Protein 2PMA (pdb70)

Solvent-accessible surface area: 13589 Å² total; per-residue (Å²): 104,62,19,94,12,0,82,4,0,97,0,27,0,40,77,70,125,10,73,12,22,0,71,6,37,81,70,32,123,47,2,24,0,8,1,40,113,51,64,100,39,109,63,149,65,14,41,8,6,105,2,20,1,33,37,208,111,35,108,56,57,7,68,4,12,45,64,32,125,52,151,105,145,108,126,42,11,10,0,28,8,17,0,75,2,26,78,5,21,21,30,3,136,0,9,0,25,86,132,118,162,91,144,47,31,0,41,1,0,102,60,1,11,122,62,0,66,14,42,32,45,96,90,73,67,76,19,49,191,105,60,20,112,12,0,80,2,0,96,2,18,2,46,90,77,118,8,73,10,18,0,72,6,36,83,68,31,122,43,2,14,0,20,0,44,124,42,58,85,34,102,58,141,70,14,41,7,0,110,2,22,0,41,38,203,106,30,109,62,67,3,60,4,14,28,54,19,196,163,185,56,205,121,20,0,0,37,6,22,0,82,2,27,79,5,13,29,34,2,91,0,38,9,22,107,191,194,58,197,115,51,17,0,30,1,0,102,58,1,9,126,64,0,64,13,42,31,50,100,92,74,65,76,26,39,180

Sequence (256 aa):
SNAIIYGYVEKATLLIDQNLTLSAKLDTGAKSASSLHAVNNITTEIEKKGIPYLRFTVPTKTGDYSFEGEYVGKVKIIPIKRPVVLLLNIKLGDKVRTTIIKVVNNLTNRKRRFLYPLLLGRDAIIDFNGAVDPALTFTTKSNAIYGYVEKATLLIDQNLTLSAKLDTGAKSASLHAVNITEIEKKGIPYLRFTVPTKTGDYSFEGEEYVGKVPIKRPVVLLNIKLGDKVRTIKKVNLTNRKRFLYPLLLGRDAIIDFNGAVDPALTFTTK

Secondary structure (DSSP, 8-state):
--EEEESEEEEEEGGGTEEEEEEE-TT-SSEEEE-EEEEEEEETTEEEEEEEEEETTEEEEEEEEEEEEEE---EEEEEEEEEEETTEEEEEEEEEE-----S-SEEE-HHHHHHTTEEEETT---TT-/--EEE-SEEEEEEGGGTEEEEEEE-TT-SSEEEE-EEEEEEEETTEEEEEEEEEETTEEEEEEEEB-S----SS-EEEEEEEETTEEEEEEEEEE-S--SS-SEEE-HHHHHHTTEEE-TT---TT-

Structure (mmCIF, N/CA/C/O backbone):
data_2PMA
#
_entry.id   2PMA
#
_cell.length_a   41.711
_cell.length_b   81.855
_cell.length_c   97.993
_cell.angle_alpha   90.00
_cell.angle_beta   90.00
_cell.angle_gamma   90.00
#
_symmetry.space_group_name_H-M   'P 21 21 21'
#
loop_
_entity.id
_entity.type
_entity.pdbx_description
1 polymer 'Uncharacterized protein'
2 non-polymer 'ACETATE ION'
3 non-polymer 'FORMIC ACID'
4 water water
#
loop_
_atom_site.group_PDB
_atom_site.id
_atom_site.type_symbol
_atom_site.label_atom_id
_atom_site.label_alt_id
_atom_site.label_comp_id
_atom_site.label_asym_id
_atom_site.label_entity_id
_atom_site.label_seq_id
_atom_site.pdbx_PDB_ins_code
_atom_site.Cartn_x
_atom_site.Cartn_y
_atom_site.Cartn_z
_atom_site.occupancy
_atom_site.B_iso_or_equiv
_atom_site.auth_seq_id
_atom_site.auth_comp_id
_atom_site.auth_asym_id
_atom_site.auth_atom_id
_atom_site.pdbx_PDB_model_num
ATOM 1 N N . SER A 1 1 ? 4.699 -14.362 31.890 1.00 32.27 23 SER A N 1
ATOM 2 C CA . SER A 1 1 ? 5.362 -14.191 30.564 1.00 31.59 23 SER A CA 1
ATOM 3 C C . SER A 1 1 ? 6.868 -14.095 30.756 1.00 30.46 23 SER A C 1
ATOM 4 O O . SER A 1 1 ? 7.341 -13.703 31.828 1.00 30.27 23 SER A O 1
ATOM 7 N N . ASN A 1 2 ? 7.640 -14.454 29.746 1.00 28.87 24 ASN A N 1
ATOM 8 C CA . ASN A 1 2 ? 9.094 -14.328 29.875 1.00 28.00 24 ASN A CA 1
ATOM 9 C C . ASN A 1 2 ? 9.705 -13.499 28.757 1.00 27.52 24 ASN A C 1
ATOM 10 O O . ASN A 1 2 ? 10.929 -13.414 28.615 1.00 25.99 24 ASN A O 1
ATOM 15 N N . ALA A 1 3 ? 8.838 -12.914 27.936 1.00 27.15 25 ALA A N 1
ATOM 16 C CA . ALA A 1 3 ? 9.303 -12.095 26.811 1.00 27.03 25 ALA A CA 1
ATOM 17 C C . ALA A 1 3 ? 8.286 -11.004 26.519 1.00 26.93 25 ALA A C 1
ATOM 18 O O . ALA A 1 3 ? 7.076 -11.197 26.684 1.00 27.05 25 ALA A O 1
ATOM 20 N N A ILE A 1 4 ? 8.772 -9.873 26.033 0.50 26.25 26 ILE A N 1
ATOM 21 N N B ILE A 1 4 ? 8.798 -9.846 26.114 0.50 25.53 26 ILE A N 1
ATOM 22 C CA A ILE A 1 4 ? 7.870 -8.809 25.656 0.50 26.15 26 ILE A CA 1
ATOM 23 C CA B ILE A 1 4 ? 7.963 -8.783 25.598 0.50 24.89 26 ILE A CA 1
ATOM 24 C C A ILE A 1 4 ? 8.105 -8.413 24.187 0.50 25.50 26 ILE A C 1
ATOM 25 C C B ILE A 1 4 ? 8.231 -8.700 24.102 0.50 24.51 26 ILE A C 1
ATOM 26 O O A ILE A 1 4 ? 9.124 -7.800 23.843 0.50 24.38 26 ILE A O 1
ATOM 27 O O B ILE A 1 4 ? 9.377 -8.545 23.653 0.50 23.33 26 ILE A O 1
ATOM 36 N N . TYR A 1 5 ? 7.159 -8.826 23.337 1.00 24.04 27 TYR A N 1
ATOM 37 C CA . TYR A 1 5 ? 7.239 -8.671 21.866 1.00 24.24 27 TYR A CA 1
ATOM 38 C C . TYR A 1 5 ? 6.603 -7.365 21.438 1.00 24.96 27 TYR A C 1
ATOM 39 O O . TYR A 1 5 ? 5.846 -6.770 22.217 1.00 24.95 27 TYR A O 1
ATOM 48 N N . GLY A 1 6 ? 6.918 -6.877 20.235 1.00 23.35 28 GLY A N 1
ATOM 49 C CA . GLY A 1 6 ? 6.153 -5.733 19.707 1.00 23.86 28 GLY A CA 1
ATOM 50 C C . GLY A 1 6 ? 4.841 -6.202 19.039 1.00 24.40 28 GLY A C 1
ATOM 51 O O . GLY A 1 6 ? 4.546 -7.414 18.962 1.00 25.09 28 GLY A O 1
ATOM 52 N N . TYR A 1 7 ? 4.046 -5.261 18.531 1.00 24.30 29 TYR A N 1
ATOM 53 C CA . TYR A 1 7 ? 2.791 -5.653 17.911 1.00 24.24 29 TYR A CA 1
ATOM 54 C C . TYR A 1 7 ? 2.964 -6.197 16.478 1.00 24.66 29 TYR A C 1
ATOM 55 O O . TYR A 1 7 ? 2.020 -6.772 15.922 1.00 23.61 29 TYR A O 1
ATOM 64 N N . VAL A 1 8 ? 4.150 -5.990 15.885 1.00 24.80 30 VAL A N 1
ATOM 65 C CA . VAL A 1 8 ? 4.495 -6.659 14.626 1.00 24.58 30 VAL A CA 1
ATOM 66 C C . VAL A 1 8 ? 5.824 -7.320 14.835 1.00 24.96 30 VAL A C 1
ATOM 67 O O . VAL A 1 8 ? 6.731 -6.709 15.396 1.00 24.80 30 VAL A O 1
ATOM 71 N N . GLU A 1 9 ? 5.945 -8.569 14.388 1.00 24.27 31 GLU A N 1
ATOM 72 C CA . GLU A 1 9 ? 7.193 -9.327 14.505 1.00 25.54 31 GLU A CA 1
ATOM 73 C C . GLU A 1 9 ? 7.375 -10.140 13.244 1.00 25.77 31 GLU A C 1
ATOM 74 O O . GLU A 1 9 ? 6.404 -10.479 12.598 1.00 26.22 31 GLU A O 1
ATOM 80 N N . LYS A 1 10 ? 8.606 -10.519 12.929 1.00 25.76 32 LYS A N 1
ATOM 81 C CA . LYS A 1 10 ? 8.780 -11.503 11.853 1.00 25.77 32 LYS A CA 1
ATOM 82 C C . LYS A 1 10 ? 8.612 -12.871 12.496 1.00 26.04 32 LYS A C 1
ATOM 83 O O . LYS A 1 10 ? 9.113 -13.113 13.612 1.00 25.89 32 LYS A O 1
ATOM 89 N N . ALA A 1 11 ? 7.882 -13.758 11.834 1.00 25.00 33 ALA A N 1
ATOM 90 C CA . ALA A 1 11 ? 7.650 -15.120 12.326 1.00 26.03 33 ALA A CA 1
ATOM 91 C C . ALA A 1 11 ? 7.941 -16.030 11.134 1.00 27.26 33 ALA A C 1
ATOM 92 O O . ALA A 1 11 ? 7.699 -15.641 9.987 1.00 28.11 33 ALA A O 1
ATOM 94 N N . THR A 1 12 ? 8.446 -17.218 11.398 1.00 26.71 34 THR A N 1
ATOM 95 C CA . THR A 1 12 ? 8.836 -18.088 10.301 1.00 26.87 34 THR A CA 1
ATOM 96 C C . THR A 1 12 ? 7.985 -19.344 10.307 1.00 26.55 34 THR A C 1
ATOM 97 O O . THR A 1 12 ? 7.867 -19.993 11.344 1.00 26.22 34 THR A O 1
ATOM 101 N N A LEU A 1 13 ? 7.378 -19.672 9.158 0.50 26.48 35 LEU A N 1
ATOM 102 N N B LEU A 1 13 ? 7.372 -19.653 9.158 0.50 26.37 35 LEU A N 1
ATOM 103 C CA A LEU A 1 13 ? 6.641 -20.923 8.987 0.50 25.99 35 LEU A CA 1
ATOM 104 C CA B LEU A 1 13 ? 6.671 -20.910 8.962 0.50 25.70 35 LEU A CA 1
ATOM 105 C C A LEU A 1 13 ? 7.705 -21.920 8.561 0.50 25.76 35 LEU A C 1
ATOM 106 C C B LEU A 1 13 ? 7.778 -21.866 8.567 0.50 25.63 35 LEU A C 1
ATOM 107 O O A LEU A 1 13 ? 8.026 -22.035 7.379 0.50 24.95 35 LEU A O 1
ATOM 108 O O B LEU A 1 13 ? 8.220 -21.887 7.419 0.50 24.85 35 LEU A O 1
ATOM 117 N N . ILE A 1 14 ? 8.264 -22.626 9.543 1.00 25.31 36 ILE A N 1
ATOM 118 C CA . ILE A 1 14 ? 9.527 -23.339 9.348 1.00 25.31 36 ILE A CA 1
ATOM 119 C C . ILE A 1 14 ? 9.486 -24.442 8.279 1.00 25.04 36 ILE A C 1
ATOM 120 O O . ILE A 1 14 ? 10.523 -24.803 7.753 1.00 25.13 36 ILE A O 1
ATOM 125 N N . ASP A 1 15 ? 8.301 -24.945 7.950 1.00 25.25 37 ASP A N 1
ATOM 126 C CA . ASP A 1 15 ? 8.223 -26.065 6.998 1.00 26.98 37 ASP A CA 1
ATOM 127 C C . ASP A 1 15 ? 8.721 -25.641 5.625 1.00 26.69 37 ASP A C 1
ATOM 128 O O . ASP A 1 15 ? 9.217 -26.479 4.857 1.00 26.96 37 ASP A O 1
ATOM 133 N N . GLN A 1 16 ? 8.558 -24.359 5.323 1.00 25.93 38 GLN A N 1
ATOM 134 C CA . GLN A 1 16 ? 9.008 -23.790 4.035 1.00 27.03 38 GLN A CA 1
ATOM 135 C C . GLN A 1 16 ? 10.031 -22.670 4.230 1.00 27.44 38 GLN A C 1
ATOM 136 O O . GLN A 1 16 ? 10.349 -21.949 3.271 1.00 26.54 38 GLN A O 1
ATOM 142 N N . ASN A 1 17 ? 10.583 -22.549 5.449 1.00 26.41 39 ASN A N 1
ATOM 143 C CA . ASN A 1 17 ? 11.496 -21.444 5.800 1.00 27.30 39 ASN A CA 1
ATOM 144 C C . ASN A 1 17 ? 10.951 -20.124 5.300 1.00 25.56 39 ASN A C 1
ATOM 145 O O . ASN A 1 17 ? 11.672 -19.360 4.678 1.00 27.59 39 ASN A O 1
ATOM 150 N N . LEU A 1 18 ? 9.678 -19.878 5.566 1.00 25.59 40 LEU A N 1
ATOM 151 C CA . LEU A 1 18 ? 8.975 -18.730 5.005 1.00 25.63 40 LEU A CA 1
ATOM 152 C C . LEU A 1 18 ? 8.796 -17.733 6.141 1.00 25.15 40 LEU A C 1
ATOM 153 O O . LEU A 1 18 ? 8.039 -18.013 7.065 1.00 25.50 40 LEU A O 1
ATOM 158 N N . THR A 1 19 ? 9.492 -16.606 6.053 1.00 25.51 41 THR A N 1
ATOM 159 C CA . THR A 1 19 ? 9.392 -15.572 7.083 1.00 26.95 41 THR A CA 1
ATOM 160 C C . THR A 1 19 ? 8.369 -14.507 6.652 1.00 27.06 41 THR A C 1
ATOM 161 O O . THR A 1 19 ? 8.438 -13.971 5.534 1.00 27.72 41 THR A O 1
ATOM 165 N N . LEU A 1 20 ? 7.404 -14.235 7.518 1.00 25.61 42 LEU A N 1
ATOM 166 C CA . LEU A 1 20 ? 6.309 -13.294 7.225 1.00 26.64 42 LEU A CA 1
ATOM 167 C C . LEU A 1 20 ? 6.226 -12.259 8.345 1.00 27.59 42 LEU A C 1
ATOM 168 O O . LEU A 1 20 ? 6.634 -12.540 9.494 1.00 27.18 42 LEU A O 1
ATOM 173 N N . SER A 1 21 ? 5.738 -11.070 8.017 1.00 27.15 43 SER A N 1
ATOM 174 C CA . SER A 1 21 ? 5.351 -10.112 9.083 1.00 27.23 43 SER A CA 1
ATOM 175 C C . SER A 1 21 ? 4.071 -10.601 9.737 1.00 27.57 43 SER A C 1
ATOM 176 O O . SER A 1 21 ? 3.107 -10.961 9.042 1.00 28.93 43 SER A O 1
ATOM 179 N N . ALA A 1 22 ? 4.058 -10.665 11.065 1.00 25.63 44 ALA A N 1
ATOM 180 C CA . ALA A 1 22 ? 2.910 -11.172 11.791 1.00 26.12 44 ALA A CA 1
ATOM 181 C C . ALA A 1 22 ? 2.459 -10.052 12.730 1.00 25.61 44 ALA A C 1
ATOM 182 O O . ALA A 1 22 ? 3.299 -9.386 13.338 1.00 26.68 44 ALA A O 1
ATOM 184 N N . LYS A 1 23 ? 1.160 -9.819 12.819 1.00 25.02 45 LYS A N 1
ATOM 185 C CA . LYS A 1 23 ? 0.647 -8.896 13.811 1.00 25.06 45 LYS A CA 1
ATOM 186 C C . LYS A 1 23 ? 0.262 -9.677 15.050 1.00 25.34 45 LYS A C 1
ATOM 187 O O . LYS A 1 23 ? -0.392 -10.714 14.968 1.00 25.01 45 LYS A O 1
ATOM 193 N N . LEU A 1 24 ? 0.696 -9.194 16.214 1.00 25.30 46 LEU A N 1
ATOM 194 C CA . LEU A 1 24 ? 0.340 -9.837 17.487 1.00 25.27 46 LEU A CA 1
ATOM 195 C C . LEU A 1 24 ? -0.833 -9.036 18.055 1.00 26.01 46 LEU A C 1
ATOM 196 O O . LEU A 1 24 ? -0.694 -7.846 18.384 1.00 24.81 46 LEU A O 1
ATOM 201 N N . ASP A 1 25 ? -1.990 -9.697 18.115 1.00 25.43 47 ASP A N 1
ATOM 202 C CA . ASP A 1 25 ? -3.280 -9.044 18.256 1.00 26.81 47 ASP A CA 1
ATOM 203 C C . ASP A 1 25 ? -3.964 -9.585 19.504 1.00 25.96 47 ASP A C 1
ATOM 204 O O . ASP A 1 25 ? -4.587 -10.639 19.470 1.00 26.28 47 ASP A O 1
ATOM 209 N N . THR A 1 26 ? -3.887 -8.841 20.605 1.00 24.75 48 THR A N 1
ATOM 210 C CA . THR A 1 26 ? -4.462 -9.324 21.867 1.00 24.83 48 THR A CA 1
ATOM 211 C C . THR A 1 26 ? -6.010 -9.233 21.872 1.00 25.13 48 THR A C 1
ATOM 212 O O . THR A 1 26 ? -6.651 -9.791 22.753 1.00 26.23 48 THR A O 1
ATOM 216 N N . GLY A 1 27 ? -6.598 -8.570 20.871 1.00 25.85 49 GLY A N 1
ATOM 217 C CA . GLY A 1 27 ? -8.050 -8.455 20.774 1.00 27.31 49 GLY A CA 1
ATOM 218 C C . GLY A 1 27 ? -8.744 -9.694 20.196 1.00 28.16 49 GLY A C 1
ATOM 219 O O . GLY A 1 27 ? -9.961 -9.828 20.287 1.00 29.11 49 GLY A O 1
ATOM 220 N N . ALA A 1 28 ? -7.963 -10.595 19.627 1.00 28.39 50 ALA A N 1
ATOM 221 C CA . ALA A 1 28 ? -8.475 -11.843 18.996 1.00 29.13 50 ALA A CA 1
ATOM 222 C C . ALA A 1 28 ? -7.945 -13.089 19.713 1.00 28.19 50 ALA A C 1
ATOM 223 O O . ALA A 1 28 ? -6.779 -13.152 20.077 1.00 27.03 50 ALA A O 1
ATOM 225 N N . LYS A 1 29 ? -8.789 -14.099 19.898 1.00 28.43 51 LYS A N 1
ATOM 226 C CA . LYS A 1 29 ? -8.325 -15.356 20.479 1.00 28.78 51 LYS A CA 1
ATOM 227 C C . LYS A 1 29 ? -7.508 -16.178 19.473 1.00 27.98 51 LYS A C 1
ATOM 228 O O . LYS A 1 29 ? -6.468 -16.724 19.830 1.00 26.44 51 LYS A O 1
ATOM 234 N N . SER A 1 30 ? -7.991 -16.259 18.229 1.00 26.62 52 SER A N 1
ATOM 235 C CA . SER A 1 30 ? -7.435 -17.162 17.217 1.00 27.34 52 SER A CA 1
ATOM 236 C C . SER A 1 30 ? -6.323 -16.537 16.410 1.00 26.10 52 SER A C 1
ATOM 237 O O . SER A 1 30 ? -6.275 -15.313 16.262 1.00 27.89 52 SER A O 1
ATOM 240 N N . ALA A 1 31 ? -5.471 -17.382 15.839 1.00 26.37 53 ALA A N 1
ATOM 241 C CA . ALA A 1 31 ? -4.459 -16.922 14.849 1.00 25.12 53 ALA A CA 1
ATOM 242 C C . ALA A 1 31 ? -5.040 -17.182 13.450 1.00 25.95 53 ALA A C 1
ATOM 243 O O . ALA A 1 31 ? -5.902 -18.064 13.303 1.00 25.41 53 ALA A O 1
ATOM 245 N N . SER A 1 32 ? -4.616 -16.410 12.450 1.00 24.98 54 SER A N 1
ATOM 246 C CA A SER A 1 32 ? -5.168 -16.562 11.102 0.50 25.08 54 SER A CA 1
ATOM 247 C CA B SER A 1 32 ? -5.191 -16.475 11.095 0.50 25.73 54 SER A CA 1
ATOM 248 C C . SER A 1 32 ? -4.068 -16.307 10.092 1.00 25.03 54 SER A C 1
ATOM 249 O O . SER A 1 32 ? -3.136 -15.520 10.339 1.00 25.43 54 SER A O 1
ATOM 254 N N . LEU A 1 33 ? -4.172 -16.997 8.970 1.00 24.88 55 LEU A N 1
ATOM 255 C CA . LEU A 1 33 ? -3.182 -16.925 7.918 1.00 25.16 55 LEU A CA 1
ATOM 256 C C . LEU A 1 33 ? -3.903 -16.951 6.578 1.00 25.40 55 LEU A C 1
ATOM 257 O O . LEU A 1 33 ? -4.744 -17.851 6.335 1.00 23.93 55 LEU A O 1
ATOM 262 N N . HIS A 1 34 ? -3.608 -15.998 5.701 1.00 25.71 56 HIS A N 1
ATOM 263 C CA . HIS A 1 34 ? -4.248 -16.057 4.375 1.00 26.85 56 HIS A CA 1
ATOM 264 C C . HIS A 1 34 ? -3.668 -17.208 3.556 1.00 26.00 56 HIS A C 1
ATOM 265 O O . HIS A 1 34 ? -2.442 -17.338 3.389 1.00 25.69 56 HIS A O 1
ATOM 272 N N . ALA A 1 35 ? -4.544 -18.066 3.052 1.00 24.68 57 ALA A N 1
ATOM 273 C CA . ALA A 1 35 ? -4.090 -19.218 2.326 1.00 24.96 57 ALA A CA 1
ATOM 274 C C . ALA A 1 35 ? -5.128 -19.448 1.242 1.00 26.06 57 ALA A C 1
ATOM 275 O O . ALA A 1 35 ? -6.316 -19.126 1.404 1.00 26.24 57 ALA A O 1
ATOM 277 N N . VAL A 1 36 ? -4.660 -19.956 0.135 1.00 26.53 58 VAL A N 1
ATOM 278 C CA . VAL A 1 36 ? -5.549 -20.290 -1.033 1.00 25.96 58 VAL A CA 1
ATOM 279 C C . VAL A 1 36 ? -5.384 -21.748 -1.502 1.00 25.33 58 VAL A C 1
ATOM 280 O O . VAL A 1 36 ? -4.440 -22.429 -1.076 1.00 25.10 58 VAL A O 1
ATOM 284 N N A ASN A 1 37 ? -6.283 -22.228 -2.375 0.50 24.54 59 ASN A N 1
ATOM 285 N N B ASN A 1 37 ? -6.290 -22.196 -2.393 0.50 25.08 59 ASN A N 1
ATOM 286 C CA A ASN A 1 37 ? -6.135 -23.556 -2.984 0.50 25.46 59 ASN A CA 1
ATOM 287 C CA B ASN A 1 37 ? -6.265 -23.542 -2.992 0.50 26.37 59 ASN A CA 1
ATOM 288 C C A ASN A 1 37 ? -6.120 -24.675 -1.943 0.50 25.58 59 ASN A C 1
ATOM 289 C C B ASN A 1 37 ? -6.105 -24.611 -1.926 0.50 26.13 59 ASN A C 1
ATOM 290 O O A ASN A 1 37 ? -5.245 -25.556 -1.950 0.50 25.90 59 ASN A O 1
ATOM 291 O O B ASN A 1 37 ? -5.119 -25.367 -1.890 0.50 26.27 59 ASN A O 1
ATOM 300 N N . ILE A 1 38 ? -7.072 -24.627 -1.021 1.00 25.30 60 ILE A N 1
ATOM 301 C CA . ILE A 1 38 ? -7.057 -25.524 0.121 1.00 26.32 60 ILE A CA 1
ATOM 302 C C . ILE A 1 38 ? -7.715 -26.850 -0.265 1.00 27.75 60 ILE A C 1
ATOM 303 O O . ILE A 1 38 ? -8.817 -26.838 -0.798 1.00 28.88 60 ILE A O 1
ATOM 308 N N . THR A 1 39 ? -7.032 -27.971 -0.044 1.00 28.84 61 THR A N 1
ATOM 309 C CA A THR A 1 39 ? -7.535 -29.307 -0.394 0.50 30.14 61 THR A CA 1
ATOM 310 C CA B THR A 1 39 ? -7.606 -29.284 -0.352 0.50 30.47 61 THR A CA 1
ATOM 311 C C . THR A 1 39 ? -7.395 -30.246 0.806 1.00 30.75 61 THR A C 1
ATOM 312 O O . THR A 1 39 ? -6.409 -30.169 1.534 1.00 29.98 61 THR A O 1
ATOM 319 N N . GLU A 1 40 ? -8.366 -31.126 1.016 1.00 30.56 62 GLU A N 1
ATOM 320 C CA . GLU A 1 40 ? -8.290 -32.048 2.156 1.00 31.01 62 GLU A CA 1
ATOM 321 C C . GLU A 1 40 ? -7.681 -33.359 1.663 1.00 31.96 62 GLU A C 1
ATOM 322 O O . GLU A 1 40 ? -8.026 -33.842 0.563 1.00 30.98 62 GLU A O 1
ATOM 328 N N . ILE A 1 41 ? -6.753 -33.913 2.439 1.00 30.95 63 ILE A N 1
ATOM 329 C CA . ILE A 1 41 ? -6.186 -35.224 2.167 1.00 33.29 63 ILE A CA 1
ATOM 330 C C . ILE A 1 41 ? -6.259 -36.038 3.454 1.00 34.62 63 ILE A C 1
ATOM 331 O O . ILE A 1 41 ? -6.461 -35.483 4.518 1.00 33.01 63 ILE A O 1
ATOM 336 N N . GLU A 1 42 ? -6.111 -37.352 3.347 1.00 36.04 64 GLU A N 1
ATOM 337 C CA . GLU A 1 42 ? -6.032 -38.192 4.540 1.00 38.86 64 GLU A CA 1
ATOM 338 C C . GLU A 1 42 ? -4.687 -38.884 4.559 1.00 39.27 64 GLU A C 1
ATOM 339 O O . GLU A 1 42 ? -4.269 -39.454 3.546 1.00 39.97 64 GLU A O 1
ATOM 345 N N . LYS A 1 43 ? -3.987 -38.785 5.684 1.00 39.22 65 LYS A N 1
ATOM 346 C CA . LYS A 1 43 ? -2.789 -39.557 5.907 1.00 39.32 65 LYS A CA 1
ATOM 347 C C . LYS A 1 43 ? -3.113 -40.551 7.031 1.00 39.22 65 LYS A C 1
ATOM 348 O O . LYS A 1 43 ? -3.308 -40.174 8.182 1.00 37.64 65 LYS A O 1
ATOM 354 N N . LYS A 1 44 ? -3.237 -41.821 6.667 1.00 38.80 66 LYS A N 1
ATOM 355 C CA . LYS A 1 44 ? -3.539 -42.878 7.637 1.00 38.81 66 LYS A CA 1
ATOM 356 C C . LYS A 1 44 ? -4.804 -42.596 8.444 1.00 37.54 66 LYS A C 1
ATOM 357 O O . LYS A 1 44 ? -4.850 -42.796 9.668 1.00 37.51 66 LYS A O 1
ATOM 363 N N . GLY A 1 45 ? -5.831 -42.123 7.754 1.00 36.23 67 GLY A N 1
ATOM 364 C CA . GLY A 1 45 ? -7.115 -41.860 8.385 1.00 35.02 67 GLY A CA 1
ATOM 365 C C . GLY A 1 45 ? -7.127 -40.558 9.156 1.00 34.23 67 GLY A C 1
ATOM 366 O O . GLY A 1 45 ? -8.143 -40.232 9.787 1.00 35.44 67 GLY A O 1
ATOM 367 N N . ILE A 1 46 ? -6.015 -39.812 9.129 1.00 31.46 68 ILE A N 1
ATOM 368 C CA . ILE A 1 46 ? -5.971 -38.473 9.749 1.00 30.05 68 ILE A CA 1
ATOM 369 C C . ILE A 1 46 ? -6.106 -37.382 8.676 1.00 29.95 68 ILE A C 1
ATOM 370 O O . ILE A 1 46 ? -5.317 -37.378 7.707 1.00 29.79 68 ILE A O 1
ATOM 375 N N . PRO A 1 47 ? -7.086 -36.467 8.844 1.00 29.07 69 PRO A N 1
ATOM 376 C CA . PRO A 1 47 ? -7.262 -35.407 7.865 1.00 28.39 69 PRO A CA 1
ATOM 377 C C . PRO A 1 47 ? -6.179 -34.327 7.981 1.00 26.74 69 PRO A C 1
ATOM 378 O O . PRO A 1 47 ? -5.826 -33.886 9.092 1.00 26.28 69 PRO A O 1
ATOM 382 N N . TYR A 1 48 ? -5.677 -33.938 6.814 1.00 26.38 70 TYR A N 1
ATOM 383 C CA . TYR A 1 48 ? -4.734 -32.849 6.681 1.00 26.15 70 TYR A CA 1
ATOM 384 C C . TYR A 1 48 ? -5.352 -31.952 5.634 1.00 25.43 70 TYR A C 1
ATOM 385 O O . TYR A 1 48 ? -6.113 -32.442 4.747 1.00 26.13 70 TYR A O 1
ATOM 394 N N . LEU A 1 49 ? -4.988 -30.668 5.674 1.00 24.60 71 LEU A N 1
ATOM 395 C CA . LEU A 1 49 ? -5.259 -29.779 4.543 1.00 24.56 71 LEU A CA 1
ATOM 396 C C . LEU A 1 49 ? -3.938 -29.402 3.879 1.00 25.19 71 LEU A C 1
ATOM 397 O O . LEU A 1 49 ? -2.934 -29.130 4.571 1.00 25.51 71 LEU A O 1
ATOM 402 N N . ARG A 1 50 ? -3.929 -29.440 2.556 1.00 24.28 72 ARG A N 1
ATOM 403 C CA . AR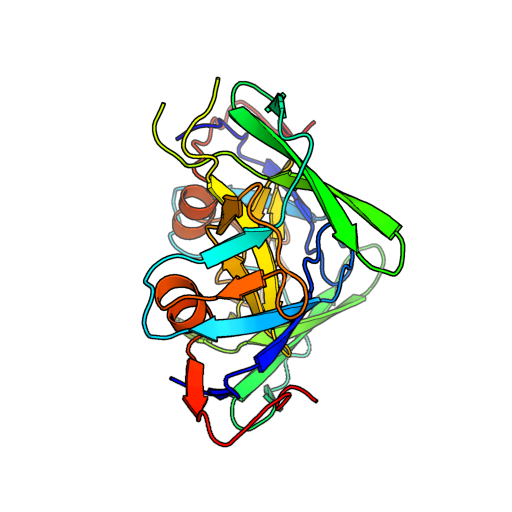G A 1 50 ? -2.833 -28.860 1.773 1.00 26.60 72 ARG A CA 1
ATOM 404 C C . ARG A 1 50 ? -3.311 -27.477 1.384 1.00 25.32 72 ARG A C 1
ATOM 405 O O . ARG A 1 50 ? -4.483 -27.291 1.008 1.00 26.57 72 ARG A O 1
ATOM 413 N N . PHE A 1 51 ? -2.424 -26.496 1.486 1.00 25.09 73 PHE A N 1
ATOM 414 C CA . PHE A 1 51 ? -2.801 -25.143 1.156 1.00 24.79 73 PHE A CA 1
ATOM 415 C C . PHE A 1 51 ? -1.595 -24.344 0.699 1.00 25.64 73 PHE A C 1
ATOM 416 O O . PHE A 1 51 ? -0.429 -24.711 0.999 1.00 25.28 73 PHE A O 1
ATOM 424 N N . THR A 1 52 ? -1.886 -23.258 0.001 1.00 24.91 74 THR A N 1
ATOM 425 C CA . THR A 1 52 ? -0.831 -22.360 -0.492 1.00 25.46 74 THR A CA 1
ATOM 426 C C . THR A 1 52 ? -0.868 -21.073 0.301 1.00 27.26 74 THR A C 1
ATOM 427 O O . THR A 1 52 ? -1.954 -20.434 0.488 1.00 28.89 74 THR A O 1
ATOM 431 N N . VAL A 1 53 ? 0.307 -20.593 0.711 1.00 25.74 75 VAL A N 1
ATOM 432 C CA . VAL A 1 53 ? 0.438 -19.190 1.076 1.00 24.66 75 VAL A CA 1
ATOM 433 C C . VAL A 1 53 ? 1.039 -18.348 -0.061 1.00 25.07 75 VAL A C 1
ATOM 434 O O . VAL A 1 53 ? 2.201 -18.554 -0.433 1.00 24.20 75 VAL A O 1
ATOM 438 N N . PRO A 1 54 ? 0.268 -17.386 -0.608 1.00 25.32 76 PRO A N 1
ATOM 439 C CA . PRO A 1 54 ? 0.784 -16.543 -1.702 1.00 25.80 76 PRO A CA 1
ATOM 440 C C . PRO A 1 54 ? 1.578 -15.364 -1.142 1.00 26.22 76 PRO A C 1
ATOM 441 O O . PRO A 1 54 ? 1.217 -14.818 -0.099 1.00 26.15 76 PRO A O 1
ATOM 445 N N . THR A 1 55 ? 2.698 -15.022 -1.761 1.00 25.42 77 THR A N 1
ATOM 446 C CA . THR A 1 55 ? 3.489 -13.881 -1.270 1.00 25.86 77 THR A CA 1
ATOM 447 C C . THR A 1 55 ? 4.036 -13.114 -2.456 1.00 26.48 77 THR A C 1
ATOM 448 O O . THR A 1 55 ? 3.910 -13.550 -3.611 1.00 25.72 77 THR A O 1
ATOM 452 N N . LYS A 1 56 ? 4.702 -11.997 -2.179 1.00 28.44 78 LYS A N 1
ATOM 453 C CA . LYS A 1 56 ? 5.405 -11.278 -3.249 1.00 31.39 78 LYS A CA 1
ATOM 454 C C . LYS A 1 56 ? 6.559 -12.064 -3.875 1.00 30.31 78 LYS A C 1
ATOM 455 O O . LYS A 1 56 ? 6.975 -11.783 -5.011 1.00 32.43 78 LYS A O 1
ATOM 461 N N . THR A 1 57 ? 7.097 -13.034 -3.143 1.00 31.00 79 THR A N 1
ATOM 462 C CA . THR A 1 57 ? 8.173 -13.871 -3.717 1.00 30.46 79 THR A CA 1
ATOM 463 C C . THR A 1 57 ? 7.636 -15.206 -4.250 1.00 31.13 79 THR A C 1
ATOM 464 O O . THR A 1 57 ? 8.396 -16.202 -4.341 1.00 32.50 79 THR A O 1
ATOM 468 N N . GLY A 1 58 ? 6.328 -15.264 -4.543 1.00 28.00 80 GLY A N 1
ATOM 469 C CA . GLY A 1 58 ? 5.729 -16.487 -5.022 1.00 25.24 80 GLY A CA 1
ATOM 470 C C . GLY A 1 58 ? 4.955 -17.289 -3.991 1.00 24.26 80 GLY A C 1
ATOM 471 O O . GLY A 1 58 ? 4.703 -16.831 -2.852 1.00 24.70 80 GLY A O 1
ATOM 472 N N . ASP A 1 59 ? 4.571 -18.490 -4.393 1.00 23.31 81 ASP A N 1
ATOM 473 C CA . ASP A 1 59 ? 3.636 -19.296 -3.603 1.00 24.24 81 ASP A CA 1
ATOM 474 C C . ASP A 1 59 ? 4.431 -20.347 -2.801 1.00 23.67 81 ASP A C 1
ATOM 475 O O . ASP A 1 59 ? 5.430 -20.900 -3.340 1.00 22.89 81 ASP A O 1
ATOM 480 N N . TYR A 1 60 ? 3.961 -20.666 -1.572 1.00 22.16 82 TYR A N 1
ATOM 481 C CA . TYR A 1 60 ? 4.581 -21.699 -0.700 1.00 23.51 82 TYR A CA 1
ATOM 482 C C . TYR A 1 60 ? 3.488 -22.683 -0.300 1.00 23.69 82 TYR A C 1
ATOM 483 O O . TYR A 1 60 ? 2.489 -22.260 0.274 1.00 25.13 82 TYR A O 1
ATOM 492 N N . SER A 1 61 ? 3.754 -23.969 -0.517 1.00 23.56 83 SER A N 1
ATOM 493 C CA . SER A 1 61 ? 2.764 -25.009 -0.242 1.00 25.92 83 SER A CA 1
ATOM 494 C C . SER A 1 61 ? 3.048 -25.645 1.129 1.00 25.74 83 SER A C 1
ATOM 495 O O . SER A 1 61 ? 4.241 -25.931 1.478 1.00 24.43 83 SER A O 1
ATOM 498 N N . PHE A 1 62 ? 1.978 -25.839 1.914 1.00 24.90 84 PHE A N 1
ATOM 499 C CA . PHE A 1 62 ? 2.096 -26.481 3.213 1.00 25.54 84 PHE A CA 1
ATOM 500 C C . PHE A 1 62 ? 1.081 -27.611 3.337 1.00 26.20 84 PHE A C 1
ATOM 501 O O . PHE A 1 62 ? 0.067 -27.623 2.630 1.00 25.52 84 PHE A O 1
ATOM 509 N N . GLU A 1 63 ? 1.328 -28.521 4.284 1.00 26.78 85 GLU A N 1
ATOM 510 C CA . GLU A 1 63 ? 0.254 -29.425 4.747 1.00 29.14 85 GLU A CA 1
ATOM 511 C C . GLU A 1 63 ? 0.174 -29.268 6.269 1.00 28.38 85 GLU A C 1
ATOM 512 O O . GLU A 1 63 ? 1.211 -29.096 6.963 1.00 28.68 85 GLU A O 1
ATOM 518 N N . GLY A 1 64 ? -1.032 -29.295 6.798 1.00 26.38 86 GLY A N 1
ATOM 519 C CA . GLY A 1 64 ? -1.203 -29.170 8.248 1.00 25.83 86 GLY A CA 1
ATOM 520 C C . GLY A 1 64 ? -2.346 -30.056 8.704 1.00 25.07 86 GLY A C 1
ATOM 521 O O . GLY A 1 64 ? -3.307 -30.237 7.971 1.00 24.40 86 GLY A O 1
ATOM 522 N N . GLU A 1 65 ? -2.230 -30.588 9.920 1.00 25.09 87 GLU A N 1
ATOM 523 C CA . GLU A 1 65 ? -3.287 -31.399 10.503 1.00 24.84 87 GLU A CA 1
ATOM 524 C C . GLU A 1 65 ? -4.557 -30.568 10.569 1.00 24.45 87 GLU A C 1
ATOM 525 O O . GLU A 1 65 ? -4.515 -29.439 11.022 1.00 24.25 87 GLU A O 1
ATOM 531 N N . TYR A 1 66 ? -5.693 -31.146 10.164 1.00 24.85 88 TYR A N 1
ATOM 532 C CA . TYR A 1 66 ? -6.965 -30.429 10.080 1.00 26.23 88 TYR A CA 1
ATOM 533 C C . TYR A 1 66 ? -7.670 -30.700 11.399 1.00 27.36 88 TYR A C 1
ATOM 534 O O . TYR A 1 66 ? -8.102 -31.856 11.671 1.00 27.53 88 TYR A O 1
ATOM 543 N N . VAL A 1 67 ? -7.766 -29.669 12.234 1.00 26.29 89 VAL A N 1
ATOM 544 C CA . VAL A 1 67 ? -8.208 -29.899 13.610 1.00 29.15 89 VAL A CA 1
ATOM 545 C C . VAL A 1 67 ? -9.580 -29.342 13.956 1.00 30.83 89 VAL A C 1
ATOM 546 O O . VAL A 1 67 ? -10.086 -29.572 15.072 1.00 32.18 89 VAL A O 1
ATOM 550 N N . GLY A 1 68 ? -10.213 -28.641 13.028 1.00 31.03 90 GLY A N 1
ATOM 551 C CA . GLY A 1 68 ? -11.585 -28.162 13.310 1.00 32.66 90 GLY A CA 1
ATOM 552 C C . GLY A 1 68 ? -11.979 -27.049 12.366 1.00 32.05 90 GLY A C 1
ATOM 553 O O . GLY A 1 68 ? -11.257 -26.731 11.450 1.00 27.39 90 GLY A O 1
ATOM 554 N N . LYS A 1 69 ? -13.154 -26.477 12.601 1.00 33.57 91 LYS A N 1
ATOM 555 C CA . LYS A 1 69 ? -13.610 -25.318 11.844 1.00 34.60 91 LYS A CA 1
ATOM 556 C C . LYS A 1 69 ? -14.062 -24.315 12.870 1.00 35.09 91 LYS A C 1
ATOM 557 O O . LYS A 1 69 ? -14.518 -24.689 13.973 1.00 37.28 91 LYS A O 1
ATOM 563 N N . VAL A 1 70 ? -13.947 -23.044 12.554 1.00 34.43 92 VAL A N 1
ATOM 564 C CA . VAL A 1 70 ? -14.445 -22.020 13.468 1.00 35.20 92 VAL A CA 1
ATOM 565 C C . VAL A 1 70 ? -15.215 -20.993 12.686 1.00 35.48 92 VAL A C 1
ATOM 566 O O . VAL A 1 70 ? -14.915 -20.735 11.525 1.00 32.26 92 VAL A O 1
ATOM 570 N N . LYS A 1 71 ? -16.212 -20.408 13.339 1.00 35.52 93 LYS A N 1
ATOM 571 C CA . LYS A 1 71 ? -16.909 -19.278 12.761 1.00 38.04 93 LYS A CA 1
ATOM 572 C C . LYS A 1 71 ? -16.094 -18.005 12.926 1.00 38.83 93 LYS A C 1
ATOM 573 O O . LYS A 1 71 ? -15.577 -17.717 14.017 1.00 39.78 93 LYS A O 1
ATOM 579 N N A ILE A 1 72 ? -16.037 -17.215 11.862 0.50 38.99 94 ILE A N 1
ATOM 580 N N B ILE A 1 72 ? -15.902 -17.272 11.838 0.50 39.18 94 ILE A N 1
ATOM 581 C CA A ILE A 1 72 ? -15.441 -15.880 11.918 0.50 39.66 94 ILE A CA 1
ATOM 582 C CA B ILE A 1 72 ? -15.009 -16.105 11.865 0.50 39.85 94 ILE A CA 1
ATOM 583 C C A ILE A 1 72 ? -16.501 -14.807 11.645 0.50 39.47 94 ILE A C 1
ATOM 584 C C B ILE A 1 72 ? -15.777 -14.779 11.873 0.50 39.92 94 ILE A C 1
ATOM 585 O O A ILE A 1 72 ? -17.216 -14.860 10.642 0.50 39.63 94 ILE A O 1
ATOM 586 O O B ILE A 1 72 ? -16.903 -14.707 12.359 0.50 39.96 94 ILE A O 1
ATOM 595 N N . PRO A 1 88 ? -20.536 -14.653 9.209 1.00 37.38 110 PRO A N 1
ATOM 596 C CA . PRO A 1 88 ? -20.663 -15.884 10.001 1.00 35.99 110 PRO A CA 1
ATOM 597 C C . PRO A 1 88 ? -20.133 -17.048 9.166 1.00 35.46 110 PRO A C 1
ATOM 598 O O . PRO A 1 88 ? -20.806 -18.064 9.006 1.00 37.03 110 PRO A O 1
ATOM 602 N N . ILE A 1 89 ? -18.920 -16.868 8.658 1.00 32.07 111 ILE A N 1
ATOM 603 C CA . ILE A 1 89 ? -18.281 -17.753 7.694 1.00 29.83 111 ILE A CA 1
ATOM 604 C C . ILE A 1 89 ? -17.489 -18.772 8.526 1.00 27.80 111 ILE A C 1
ATOM 605 O O . ILE A 1 89 ? -16.795 -18.358 9.448 1.00 28.57 111 ILE A O 1
ATOM 610 N N . LYS A 1 90 ? -17.597 -20.069 8.232 1.00 24.43 112 LYS A N 1
ATOM 611 C CA . LYS A 1 90 ? -16.732 -21.059 8.915 1.00 24.09 112 LYS A CA 1
ATOM 612 C C . LYS A 1 90 ? -15.477 -21.241 8.107 1.00 23.31 112 LYS A C 1
ATOM 613 O O . LYS A 1 90 ? -15.576 -21.406 6.892 1.00 20.72 112 LYS A O 1
ATOM 619 N N . ARG A 1 91 ? -14.318 -21.225 8.783 1.00 21.61 113 ARG A N 1
ATOM 620 C CA . ARG A 1 91 ? -13.037 -21.494 8.137 1.00 21.26 113 ARG A CA 1
ATOM 621 C C . ARG A 1 91 ? -12.335 -22.649 8.853 1.00 21.56 113 ARG A C 1
ATOM 622 O O . ARG A 1 91 ? -12.630 -22.928 10.062 1.00 21.68 113 ARG A O 1
ATOM 630 N N . PRO A 1 92 ? -11.446 -23.346 8.120 1.00 22.38 114 PRO A N 1
ATOM 631 C CA . PRO A 1 92 ? -10.799 -24.494 8.705 1.00 21.83 114 PRO A CA 1
ATOM 632 C C . PRO A 1 92 ? -9.632 -24.049 9.591 1.00 22.82 114 PRO A C 1
ATOM 633 O O . PRO A 1 92 ? -8.971 -23.016 9.330 1.00 21.83 114 PRO A O 1
ATOM 637 N N . VAL A 1 93 ? -9.352 -24.877 10.592 1.00 23.65 115 VAL A N 1
ATOM 638 C CA . VAL A 1 93 ? -8.240 -24.644 11.489 1.00 23.60 115 VAL A CA 1
ATOM 639 C C . VAL A 1 93 ? -7.222 -25.755 11.308 1.00 23.35 115 VAL A C 1
ATOM 640 O O . VAL A 1 93 ? -7.576 -26.944 11.352 1.00 23.36 115 VAL A O 1
ATOM 644 N N . VAL A 1 94 ? -5.957 -25.383 11.137 1.00 23.53 116 VAL A N 1
ATOM 645 C CA . VAL A 1 94 ? -4.868 -26.377 10.962 1.00 23.42 116 VAL A CA 1
ATOM 646 C C . VAL A 1 94 ? -3.772 -26.103 11.977 1.00 24.73 116 VAL A C 1
ATOM 647 O O . VAL A 1 94 ? -3.700 -25.002 12.532 1.00 23.67 116 VAL A O 1
ATOM 651 N N . LEU A 1 95 ? -2.888 -27.081 12.179 1.00 23.48 117 LEU A N 1
ATOM 652 C CA . LEU A 1 95 ? -1.741 -26.883 13.044 1.00 24.71 117 LEU A CA 1
ATOM 653 C C . LEU A 1 95 ? -0.571 -26.448 12.158 1.00 25.24 117 LEU A C 1
ATOM 654 O O . LEU A 1 95 ? -0.331 -27.057 11.081 1.00 27.14 117 LEU A O 1
ATOM 659 N N A LEU A 1 96 ? 0.182 -25.452 12.619 0.50 24.83 118 LEU A N 1
ATOM 660 N N B LEU A 1 96 ? 0.128 -25.396 12.574 0.50 26.11 118 LEU A N 1
ATOM 661 C CA A LEU A 1 96 ? 1.258 -24.837 11.823 0.50 25.35 118 LEU A CA 1
ATOM 662 C CA B LEU A 1 96 ? 1.289 -24.890 11.828 0.50 27.13 118 LEU A CA 1
ATOM 663 C C A LEU A 1 96 ? 2.477 -24.630 12.718 0.50 26.19 118 LEU A C 1
ATOM 664 C C B LEU A 1 96 ? 2.461 -24.788 12.779 0.50 27.31 118 LEU A C 1
ATOM 665 O O A LEU A 1 96 ? 2.336 -24.068 13.798 0.50 25.19 118 LEU A O 1
ATOM 666 O O B LEU A 1 96 ? 2.273 -24.440 13.945 0.50 26.61 118 LEU A O 1
ATOM 675 N N . ASN A 1 97 ? 3.657 -25.077 12.250 1.00 26.61 119 ASN A N 1
ATOM 676 C CA . ASN A 1 97 ? 4.926 -24.931 12.992 1.00 27.75 119 ASN A CA 1
ATOM 677 C C . ASN A 1 97 ? 5.475 -23.540 12.737 1.00 26.20 119 ASN A C 1
ATOM 678 O O . ASN A 1 97 ? 5.751 -23.167 11.589 1.00 27.14 119 ASN A O 1
ATOM 683 N N . ILE A 1 98 ? 5.582 -22.746 13.805 1.00 27.09 120 ILE A N 1
ATOM 684 C CA . ILE A 1 98 ? 5.941 -21.315 13.678 1.00 26.88 120 ILE A CA 1
ATOM 685 C C . ILE A 1 98 ? 7.069 -20.964 14.647 1.00 26.22 120 ILE A C 1
ATOM 686 O O . ILE A 1 98 ? 7.019 -21.320 15.835 1.00 24.93 120 ILE A O 1
ATOM 691 N N . LYS A 1 99 ? 8.070 -20.248 14.124 1.00 24.86 121 LYS A N 1
ATOM 692 C CA . LYS A 1 99 ? 9.194 -19.798 14.932 1.00 25.11 121 LYS A CA 1
ATOM 693 C C . LYS A 1 99 ? 9.075 -18.282 15.152 1.00 25.47 121 LYS A C 1
ATOM 694 O O . LYS A 1 99 ? 8.819 -17.526 14.217 1.00 25.60 121 LYS A O 1
ATOM 700 N N . LEU A 1 100 ? 9.203 -17.857 16.398 1.00 26.54 122 LEU A N 1
ATOM 701 C CA . LEU A 1 100 ? 9.171 -16.436 16.768 1.00 26.80 122 LEU A CA 1
ATOM 702 C C . LEU A 1 100 ? 10.393 -16.238 17.661 1.00 28.10 122 LEU A C 1
ATOM 703 O O . LEU A 1 100 ? 10.454 -16.815 18.755 1.00 26.58 122 LEU A O 1
ATOM 708 N N . GLY A 1 101 ? 11.370 -15.464 17.184 1.00 27.52 123 GLY A N 1
ATOM 709 C CA . GLY A 1 101 ? 12.658 -15.356 17.891 1.00 29.05 123 GLY A CA 1
ATOM 710 C C . GLY A 1 101 ? 13.283 -16.735 17.936 1.00 29.53 123 GLY A C 1
ATOM 711 O O . GLY A 1 101 ? 13.345 -17.424 16.910 1.00 29.99 123 GLY A O 1
ATOM 712 N N . ASP A 1 102 ? 13.717 -17.165 19.122 1.00 28.95 124 ASP A N 1
ATOM 713 C CA . ASP A 1 102 ? 14.337 -18.477 19.253 1.00 30.89 124 ASP A CA 1
ATOM 714 C C . ASP A 1 102 ? 13.354 -19.588 19.654 1.00 30.47 124 ASP A C 1
ATOM 715 O O . ASP A 1 102 ? 13.776 -20.684 20.027 1.00 33.06 124 ASP A O 1
ATOM 720 N N . LYS A 1 103 ? 12.062 -19.308 19.622 1.00 27.74 125 LYS A N 1
ATOM 721 C CA . LYS A 1 103 ? 11.076 -20.254 20.145 1.00 25.39 125 LYS A CA 1
ATOM 722 C C . LYS A 1 103 ? 10.308 -20.829 18.963 1.00 24.64 125 LYS A C 1
ATOM 723 O O . LYS A 1 103 ? 9.922 -20.079 18.069 1.00 23.31 125 LYS A O 1
ATOM 729 N N . VAL A 1 104 ? 10.085 -22.141 18.970 1.00 23.95 126 VAL A N 1
ATOM 730 C CA . VAL A 1 104 ? 9.244 -22.780 17.972 1.00 25.32 126 VAL A CA 1
ATOM 731 C C . VAL A 1 104 ? 8.026 -23.412 18.674 1.00 24.93 126 VAL A C 1
ATOM 732 O O . VAL A 1 104 ? 8.177 -24.052 19.723 1.00 23.68 126 VAL A O 1
ATOM 736 N N . ARG A 1 105 ? 6.830 -23.227 18.107 1.00 25.79 127 ARG A N 1
ATOM 737 C CA . ARG A 1 105 ? 5.604 -23.816 18.680 1.00 25.30 127 ARG A CA 1
ATOM 738 C C . ARG A 1 105 ? 4.715 -24.328 17.544 1.00 26.47 127 ARG A C 1
ATOM 739 O O . ARG A 1 105 ? 4.847 -23.916 16.417 1.00 27.10 127 ARG A O 1
ATOM 747 N N A THR A 1 106 ? 3.828 -25.249 17.875 0.50 26.01 128 THR A N 1
ATOM 748 N N B THR A 1 106 ? 3.815 -25.246 17.849 0.50 26.47 128 THR A N 1
ATOM 749 C CA A THR A 1 106 ? 2.851 -25.704 16.922 0.50 26.37 128 THR A CA 1
ATOM 750 C CA B THR A 1 106 ? 2.915 -25.727 16.819 0.50 27.40 128 THR A CA 1
ATOM 751 C C A THR A 1 106 ? 1.552 -25.066 17.397 0.50 26.38 128 THR A C 1
ATOM 752 C C B THR A 1 106 ? 1.522 -25.234 17.193 0.50 26.77 128 THR A C 1
ATOM 753 O O A THR A 1 106 ? 1.160 -25.174 18.560 0.50 25.44 128 THR A O 1
ATOM 754 O O B THR A 1 106 ? 0.897 -25.703 18.136 0.50 26.36 128 THR A O 1
ATOM 761 N N A ILE A 1 107 ? 0.951 -24.318 16.485 0.50 26.16 129 ILE A N 1
ATOM 762 N N B ILE A 1 107 ? 1.084 -24.212 16.474 0.50 25.73 129 ILE A N 1
ATOM 763 C CA A ILE A 1 107 ? -0.091 -23.383 16.818 0.50 26.18 129 ILE A CA 1
ATOM 764 C CA B ILE A 1 107 ? -0.103 -23.483 16.861 0.50 24.79 129 ILE A CA 1
ATOM 765 C C A ILE A 1 107 ? -1.295 -23.600 15.885 0.50 25.77 129 ILE A C 1
ATOM 766 C C B ILE A 1 107 ? -1.310 -23.821 15.958 0.50 24.93 129 ILE A C 1
ATOM 767 O O A ILE A 1 107 ? -1.121 -23.863 14.684 0.50 24.94 129 ILE A O 1
ATOM 768 O O B ILE A 1 107 ? -1.159 -24.353 14.856 0.50 24.32 129 ILE A O 1
ATOM 777 N N . LYS A 1 108 ? -2.504 -23.501 16.453 1.00 25.17 130 LYS A N 1
ATOM 778 C CA . LYS A 1 108 ? -3.747 -23.564 15.669 1.00 25.48 130 LYS A CA 1
ATOM 779 C C . LYS A 1 108 ? -3.956 -22.248 14.913 1.00 25.24 130 LYS A C 1
ATOM 780 O O . LYS A 1 108 ? -3.905 -21.119 15.500 1.00 24.65 130 LYS A O 1
ATOM 786 N N . VAL A 1 109 ? -4.118 -22.369 13.602 1.00 24.45 131 VAL A N 1
ATOM 787 C CA A VAL A 1 109 ? -4.332 -21.190 12.777 0.50 24.22 131 VAL A CA 1
ATOM 788 C CA B VAL A 1 109 ? -4.276 -21.209 12.727 0.50 23.70 131 VAL A CA 1
ATOM 789 C C . VAL A 1 109 ? -5.512 -21.409 11.846 1.00 24.24 131 VAL A C 1
ATOM 790 O O . VAL A 1 109 ? -5.638 -22.473 11.216 1.00 23.50 131 VAL A O 1
ATOM 797 N N A ASN A 1 110 ? -6.350 -20.377 11.751 0.50 23.12 132 ASN A N 1
ATOM 798 N N B ASN A 1 110 ? -6.384 -20.414 11.746 0.50 24.20 132 ASN A N 1
ATOM 799 C CA A ASN A 1 110 ? -7.453 -20.331 10.781 0.50 23.58 132 ASN A CA 1
ATOM 800 C CA B ASN A 1 110 ? -7.442 -20.540 10.734 0.50 25.24 132 ASN A CA 1
ATOM 801 C C A ASN A 1 110 ? -6.886 -20.021 9.397 0.50 23.43 132 ASN A C 1
ATOM 802 C C B ASN A 1 110 ? -7.060 -19.936 9.401 0.50 24.58 132 ASN A C 1
ATOM 803 O O A ASN A 1 110 ? -5.970 -19.189 9.258 0.50 22.69 132 ASN A O 1
ATOM 804 O O B ASN A 1 110 ? -6.477 -18.831 9.307 0.50 23.67 132 ASN A O 1
ATOM 813 N N . LEU A 1 111 ? -7.417 -20.673 8.361 1.00 23.27 133 LEU A N 1
ATOM 814 C CA . LEU A 1 111 ? -6.979 -20.351 7.013 1.00 24.19 133 LEU A CA 1
ATOM 815 C C . LEU A 1 111 ? -8.003 -19.443 6.402 1.00 25.39 133 LEU A C 1
ATOM 816 O O . LEU A 1 111 ? -9.151 -19.865 6.219 1.00 24.40 133 LEU A O 1
ATOM 821 N N . THR A 1 112 ? -7.628 -18.201 6.106 1.00 25.20 134 THR A N 1
ATOM 822 C CA . THR A 1 112 ? -8.659 -17.202 5.784 1.00 28.19 134 THR A CA 1
ATOM 823 C C . THR A 1 112 ? -8.565 -16.784 4.352 1.00 29.04 134 THR A C 1
ATOM 824 O O . THR A 1 112 ? -7.488 -16.830 3.767 1.00 26.48 134 THR A O 1
ATOM 828 N N . ASN A 1 113 ? -9.702 -16.306 3.833 1.00 30.69 135 ASN A N 1
ATOM 829 C CA . ASN A 1 113 ? -9.881 -16.072 2.405 1.00 33.69 135 ASN A CA 1
ATOM 830 C C . ASN A 1 113 ? -9.553 -14.637 1.994 1.00 36.71 135 ASN A C 1
ATOM 831 O O . ASN A 1 113 ? -9.370 -14.382 0.814 1.00 36.99 135 ASN A O 1
ATOM 836 N N . ARG A 1 114 ? -9.515 -13.710 2.952 1.00 39.99 136 ARG A N 1
ATOM 837 C CA . ARG A 1 114 ? -9.347 -12.307 2.597 1.00 44.08 136 ARG A CA 1
ATOM 838 C C . ARG A 1 114 ? -7.908 -11.999 2.174 1.00 45.97 136 ARG A C 1
ATOM 839 O O . ARG A 1 114 ? -6.957 -12.304 2.905 1.00 44.90 136 ARG A O 1
ATOM 847 N N . LYS A 1 115 ? -7.792 -11.402 0.984 1.00 48.82 137 LYS A N 1
ATOM 848 C CA . LYS A 1 115 ? -6.523 -10.968 0.392 1.00 51.71 137 LYS A CA 1
ATOM 849 C C . LYS A 1 115 ? -6.284 -9.458 0.592 1.00 53.32 137 LYS A C 1
ATOM 850 O O . LYS A 1 115 ? -5.273 -8.925 0.121 1.00 54.44 137 LYS A O 1
ATOM 856 N N . ARG A 1 116 ? -7.225 -8.793 1.276 1.00 54.30 138 ARG A N 1
ATOM 857 C CA A ARG A 1 116 ? -7.072 -7.404 1.717 0.50 54.53 138 ARG A CA 1
ATOM 858 C CA B ARG A 1 116 ? -7.064 -7.401 1.719 0.50 54.45 138 ARG A CA 1
ATOM 859 C C . ARG A 1 116 ? -6.621 -7.397 3.181 1.00 54.37 138 ARG A C 1
ATOM 860 O O . ARG A 1 116 ? -7.325 -7.903 4.063 1.00 55.18 138 ARG A O 1
ATOM 875 N N . PHE A 1 117 ? -5.441 -6.841 3.439 1.00 53.24 139 PHE A N 1
ATOM 876 C CA . PHE A 1 117 ? -4.829 -6.903 4.768 1.00 51.61 139 PHE A CA 1
ATOM 877 C C . PHE A 1 117 ? -3.444 -6.297 4.675 1.00 50.31 139 PHE A C 1
ATOM 878 O O . PHE A 1 117 ? -2.884 -6.194 3.575 1.00 50.01 139 PHE A O 1
ATOM 886 N N . LEU A 1 118 ? -2.871 -5.924 5.816 1.00 48.31 140 LEU A N 1
ATOM 887 C CA . LEU A 1 118 ? -1.483 -5.460 5.812 1.00 46.36 140 LEU A CA 1
ATOM 888 C C . LEU A 1 118 ? -0.486 -6.593 6.110 1.00 44.48 140 LEU A C 1
ATOM 889 O O . LEU A 1 118 ? 0.599 -6.630 5.507 1.00 44.82 140 LEU A O 1
ATOM 894 N N . TYR A 1 119 ? -0.878 -7.496 7.026 1.00 40.23 141 TYR A N 1
ATOM 895 C CA . TYR A 1 119 ? -0.043 -8.582 7.578 1.00 37.48 141 TYR A CA 1
ATOM 896 C C . TYR A 1 119 ? -0.665 -9.945 7.266 1.00 34.91 141 TYR A C 1
ATOM 897 O O . TYR A 1 119 ? -1.825 -10.197 7.611 1.00 34.90 141 TYR A O 1
ATOM 906 N N . PRO A 1 120 ? 0.091 -10.805 6.574 1.00 32.29 142 PRO A N 1
ATOM 907 C CA . PRO A 1 120 ? -0.433 -12.099 6.134 1.00 31.10 142 PRO A CA 1
ATOM 908 C C . PRO A 1 120 ? -0.725 -13.078 7.277 1.00 30.08 142 PRO A C 1
ATOM 909 O O . PRO A 1 120 ? -1.484 -14.032 7.066 1.00 31.79 142 PRO A O 1
ATOM 913 N N . LEU A 1 121 ? -0.127 -12.862 8.454 1.00 29.27 143 LEU A N 1
ATOM 914 C CA . LEU A 1 121 ? -0.272 -13.784 9.589 1.00 28.52 143 LEU A CA 1
ATOM 915 C C . LEU A 1 121 ? -0.703 -12.941 10.791 1.00 27.82 143 LEU A C 1
ATOM 916 O O . LEU A 1 121 ? -0.123 -11.882 11.042 1.00 27.81 143 LEU A O 1
ATOM 921 N N . LEU A 1 122 ? -1.727 -13.388 11.504 1.00 26.91 144 LEU A N 1
ATOM 922 C CA . LEU A 1 122 ? -2.141 -12.695 12.726 1.00 26.63 144 LEU A CA 1
ATOM 923 C C . LEU A 1 122 ? -2.018 -13.730 13.843 1.00 27.05 144 LEU A C 1
ATOM 924 O O . LEU A 1 122 ? -2.546 -14.844 13.719 1.00 26.32 144 LEU A O 1
ATOM 929 N N . LEU A 1 123 ? -1.327 -13.379 14.926 1.00 24.42 145 LEU A N 1
ATOM 930 C CA . LEU A 1 123 ? -1.196 -14.257 16.079 1.00 24.42 145 LEU A CA 1
ATOM 931 C C . LEU A 1 123 ? -2.066 -13.669 17.174 1.00 25.19 145 LEU A C 1
ATOM 932 O O . LEU A 1 123 ? -1.862 -12.535 17.571 1.00 25.58 145 LEU A O 1
ATOM 937 N N . GLY A 1 124 ? -3.049 -14.434 17.639 1.00 24.37 146 GLY A N 1
ATOM 938 C CA . GLY A 1 124 ? -3.987 -13.944 18.637 1.00 23.29 146 GLY A CA 1
ATOM 939 C C . GLY A 1 124 ? -3.539 -14.384 20.017 1.00 23.25 146 GLY A C 1
ATOM 940 O O . GLY A 1 124 ? -2.383 -14.796 20.201 1.00 23.40 146 GLY A O 1
ATOM 941 N N . ARG A 1 125 ? -4.453 -14.324 20.978 1.00 23.11 147 ARG A N 1
ATOM 942 C CA . ARG A 1 125 ? -4.115 -14.579 22.377 1.00 22.95 147 ARG A CA 1
ATOM 943 C C . ARG A 1 125 ? -3.613 -15.992 22.598 1.00 24.50 147 ARG A C 1
ATOM 944 O O . ARG A 1 125 ? -2.638 -16.177 23.306 1.00 23.76 147 ARG A O 1
ATOM 952 N N . ASP A 1 126 ? -4.252 -16.988 21.971 1.00 24.44 148 ASP A N 1
ATOM 953 C CA . ASP A 1 126 ? -3.808 -18.361 22.168 1.00 25.67 148 ASP A CA 1
ATOM 954 C C . ASP A 1 126 ? -2.337 -18.520 21.764 1.00 24.92 148 ASP A C 1
ATOM 955 O O . ASP A 1 126 ? -1.587 -19.176 22.478 1.00 25.91 148 ASP A O 1
ATOM 960 N N . 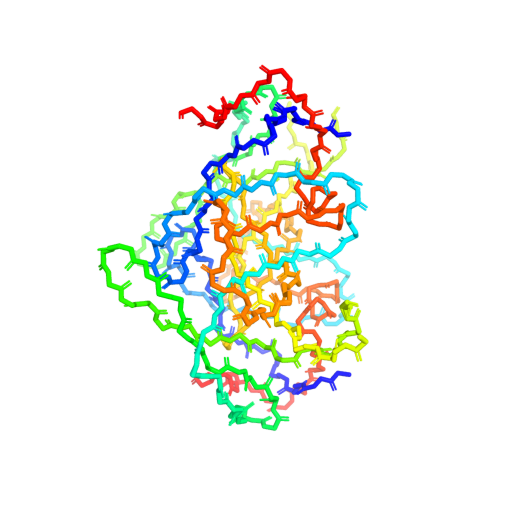ALA A 1 127 ? -1.957 -17.977 20.602 1.00 24.92 149 ALA A N 1
ATOM 961 C CA . ALA A 1 127 ? -0.583 -18.078 20.098 1.00 25.09 149 ALA A CA 1
ATOM 962 C C . ALA A 1 127 ? 0.374 -17.300 21.001 1.00 24.82 149 ALA A C 1
ATOM 963 O O . ALA A 1 127 ? 1.444 -17.777 21.320 1.00 25.26 149 ALA A O 1
ATOM 965 N N . ILE A 1 128 ? -0.006 -16.089 21.380 1.00 24.63 150 ILE A N 1
ATOM 966 C CA . ILE A 1 128 ? 0.888 -15.254 22.220 1.00 24.52 150 ILE A CA 1
ATOM 967 C C . ILE A 1 128 ? 1.145 -15.992 23.541 1.00 24.28 150 ILE A C 1
ATOM 968 O O . ILE A 1 128 ? 2.283 -16.022 24.056 1.00 23.99 150 ILE A O 1
ATOM 973 N N . ILE A 1 129 ? 0.091 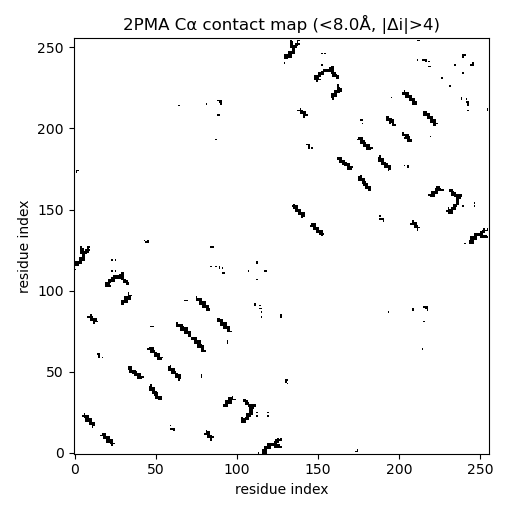-16.605 24.092 1.00 24.33 151 ILE A N 1
ATOM 974 C CA . ILE A 1 129 ? 0.242 -17.390 25.325 1.00 25.50 151 ILE A CA 1
ATOM 975 C C . ILE A 1 129 ? 1.144 -18.612 25.092 1.00 25.87 151 ILE A C 1
ATOM 976 O O . ILE A 1 129 ? 2.003 -18.903 25.940 1.00 25.43 151 ILE A O 1
ATOM 981 N N . ASP A 1 130 ? 0.965 -19.302 23.955 1.00 25.88 152 ASP A N 1
ATOM 982 C CA . ASP A 1 130 ? 1.845 -20.442 23.609 1.00 28.40 152 ASP A CA 1
ATOM 983 C C . ASP A 1 130 ? 3.323 -20.032 23.633 1.00 27.25 152 ASP A C 1
ATOM 984 O O . ASP A 1 130 ? 4.193 -20.801 24.097 1.00 27.99 152 ASP A O 1
ATOM 989 N N . PHE A 1 131 ? 3.602 -18.812 23.164 1.00 26.81 153 PHE A N 1
ATOM 990 C CA . PHE A 1 131 ? 4.968 -18.252 23.208 1.00 25.77 153 PHE A CA 1
ATOM 991 C C . PHE A 1 131 ? 5.325 -17.555 24.532 1.00 26.59 153 PHE A C 1
ATOM 992 O O . PHE A 1 131 ? 6.408 -16.982 24.654 1.00 27.28 153 PHE A O 1
ATOM 1000 N N . ASN A 1 132 ? 4.428 -17.621 25.512 1.00 26.13 154 ASN A N 1
ATOM 1001 C CA . ASN A 1 132 ? 4.623 -17.007 26.842 1.00 26.30 154 ASN A CA 1
ATOM 1002 C C . ASN A 1 132 ? 4.995 -15.526 26.776 1.00 25.73 154 ASN A C 1
ATOM 1003 O O . ASN A 1 132 ? 5.866 -15.041 27.518 1.00 26.34 154 ASN A O 1
ATOM 1008 N N . GLY A 1 133 ? 4.326 -14.807 25.872 1.00 24.70 155 GLY A N 1
ATOM 1009 C CA . GLY A 1 133 ? 4.646 -13.417 25.627 1.00 24.87 155 GLY A CA 1
ATOM 1010 C C . GLY A 1 133 ? 3.649 -12.409 26.161 1.00 24.92 155 GLY A C 1
ATOM 1011 O O . GLY A 1 133 ? 2.496 -12.751 26.474 1.00 24.79 155 GLY A O 1
ATOM 1012 N N . ALA A 1 134 ? 4.144 -11.177 26.345 1.00 24.49 156 ALA A N 1
ATOM 1013 C CA . ALA A 1 134 ? 3.317 -10.002 26.475 1.00 23.68 156 ALA A CA 1
ATOM 1014 C C . ALA A 1 134 ? 3.615 -9.100 25.258 1.00 24.15 156 ALA A C 1
ATOM 1015 O O . ALA A 1 134 ? 4.676 -9.220 24.625 1.00 24.89 156 ALA A O 1
ATOM 1017 N N . VAL A 1 135 ? 2.688 -8.204 24.918 1.00 22.88 157 VAL A N 1
ATOM 1018 C CA . VAL A 1 135 ? 2.862 -7.380 23.717 1.00 22.30 157 VAL A CA 1
ATOM 1019 C C . VAL A 1 135 ? 2.940 -5.905 24.074 1.00 21.97 157 VAL A C 1
ATOM 1020 O O . VAL A 1 135 ? 2.017 -5.355 24.683 1.00 21.12 157 VAL A O 1
ATOM 1024 N N . ASP A 1 136 ? 4.053 -5.261 23.691 1.00 22.25 158 ASP A N 1
ATOM 1025 C CA . ASP A 1 136 ? 4.177 -3.820 23.908 1.00 23.24 158 ASP A CA 1
ATOM 1026 C C . ASP A 1 136 ? 3.933 -3.166 22.564 1.00 22.91 158 ASP A C 1
ATOM 1027 O O . ASP A 1 136 ? 4.803 -3.255 21.695 1.00 23.39 158 ASP A O 1
ATOM 1032 N N . PRO A 1 137 ? 2.780 -2.494 22.389 1.00 22.66 159 PRO A N 1
ATOM 1033 C CA . PRO A 1 137 ? 2.468 -1.972 21.056 1.00 23.46 159 PRO A CA 1
ATOM 1034 C C . PRO A 1 137 ? 3.259 -0.755 20.617 1.00 23.48 159 PRO A C 1
ATOM 1035 O O . PRO A 1 137 ? 3.097 -0.318 19.473 1.00 23.08 159 PRO A O 1
ATOM 1039 N N . ALA A 1 138 ? 4.086 -0.206 21.508 1.00 22.53 160 ALA A N 1
ATOM 1040 C CA . ALA A 1 138 ? 5.050 0.827 21.118 1.00 23.73 160 ALA A CA 1
ATOM 1041 C C . ALA A 1 138 ? 6.206 0.267 20.300 1.00 24.64 160 ALA A C 1
ATOM 1042 O O . ALA A 1 138 ? 6.972 1.041 19.701 1.00 25.43 160 ALA A O 1
ATOM 1044 N N . LEU A 1 139 ? 6.387 -1.047 20.317 1.00 24.07 161 LEU A N 1
ATOM 1045 C CA . LEU A 1 139 ? 7.577 -1.679 19.700 1.00 24.79 161 LEU A CA 1
ATOM 1046 C C . LEU A 1 139 ? 7.220 -2.495 18.468 1.00 24.74 161 LEU A C 1
ATOM 1047 O O . LEU A 1 139 ? 6.093 -2.956 18.349 1.00 24.32 161 LEU A O 1
ATOM 1052 N N . THR A 1 140 ? 8.171 -2.663 17.550 1.00 25.52 162 THR A N 1
ATOM 1053 C CA . THR A 1 140 ? 8.006 -3.635 16.455 1.00 26.58 162 THR A CA 1
ATOM 1054 C C . THR A 1 140 ? 9.343 -4.344 16.263 1.00 26.70 162 THR A C 1
ATOM 1055 O O . THR A 1 140 ? 10.421 -3.757 16.551 1.00 26.61 162 THR A O 1
ATOM 1059 N N . PHE A 1 141 ? 9.270 -5.594 15.801 1.00 26.90 163 PHE A N 1
ATOM 1060 C CA . PHE A 1 141 ? 10.440 -6.369 15.394 1.00 28.56 163 PHE A CA 1
ATOM 1061 C C . PHE A 1 141 ? 11.482 -6.464 16.509 1.00 29.51 163 PHE A C 1
ATOM 1062 O O . PHE A 1 141 ? 12.673 -6.220 16.290 1.00 29.20 163 PHE A O 1
ATOM 1070 N N . THR A 1 142 ? 11.025 -6.834 17.704 1.00 29.93 164 THR A N 1
ATOM 1071 C CA . THR A 1 142 ? 11.925 -6.991 18.847 1.00 32.16 164 THR A CA 1
ATOM 1072 C C . THR A 1 142 ? 12.836 -8.212 18.712 1.00 34.34 164 THR A C 1
ATOM 1073 O O . THR A 1 142 ? 13.887 -8.267 19.373 1.00 33.69 164 THR A O 1
ATOM 1077 N N . THR A 1 143 ? 12.420 -9.197 17.899 1.00 36.41 165 THR A N 1
ATOM 1078 C CA . THR A 1 143 ? 13.199 -10.418 17.727 1.00 40.23 165 THR A CA 1
ATOM 1079 C C . THR A 1 143 ? 14.436 -10.076 16.891 1.00 42.74 165 THR A C 1
ATOM 1080 O O . THR A 1 143 ? 15.351 -10.897 16.743 1.00 43.80 165 THR A O 1
ATOM 1084 N N . LYS A 1 144 ? 14.399 -8.856 16.342 1.00 44.76 166 LYS A N 1
ATOM 1085 C CA . LYS A 1 144 ? 15.545 -8.022 15.903 1.00 46.82 166 LYS A CA 1
ATOM 1086 C C . LYS A 1 144 ? 15.771 -7.952 14.402 1.00 47.53 166 LYS A C 1
ATOM 1087 O O . LYS A 1 144 ? 14.813 -7.775 13.643 1.00 48.70 166 LYS A O 1
ATOM 1093 N N . SER B 1 1 ? -7.866 -40.458 20.611 1.00 36.87 23 SER B N 1
ATOM 1094 C CA . SER B 1 1 ? -6.597 -40.609 19.824 1.00 36.93 23 SER B CA 1
ATOM 1095 C C . SER B 1 1 ? -6.888 -40.792 18.335 1.00 35.72 23 SER B C 1
ATOM 1096 O O . SER B 1 1 ? -7.974 -41.254 17.957 1.00 35.31 23 SER B O 1
ATOM 1099 N N . ASN B 1 2 ? -5.929 -40.448 17.476 1.00 34.02 24 ASN B N 1
ATOM 1100 C CA . ASN B 1 2 ? -6.179 -40.603 16.043 1.00 32.99 24 ASN B CA 1
ATOM 1101 C C . ASN B 1 2 ? -5.113 -41.409 15.293 1.00 32.63 24 ASN B C 1
ATOM 1102 O O . ASN B 1 2 ? -5.110 -41.466 14.062 1.00 32.64 24 ASN B O 1
ATOM 1107 N N . ALA B 1 3 ? -4.203 -42.005 16.049 1.00 32.74 25 ALA B N 1
ATOM 1108 C CA . ALA B 1 3 ? -3.128 -42.787 15.492 1.00 32.29 25 ALA B CA 1
ATOM 1109 C C . ALA B 1 3 ? -2.809 -43.912 16.473 1.00 32.84 25 ALA B C 1
ATOM 1110 O O . ALA B 1 3 ? -2.926 -43.733 17.684 1.00 31.08 25 ALA B O 1
ATOM 1112 N N . ILE B 1 4 ? -2.417 -45.068 15.946 1.00 32.54 26 ILE B N 1
ATOM 1113 C CA . ILE B 1 4 ? -1.869 -46.115 16.804 1.00 33.32 26 ILE B CA 1
ATOM 1114 C C . ILE B 1 4 ? -0.405 -46.292 16.410 1.00 34.28 26 ILE B C 1
ATOM 1115 O O . ILE B 1 4 ? -0.107 -46.644 15.255 1.00 35.46 26 ILE B O 1
ATOM 1120 N N . TYR B 1 5 ? 0.496 -46.042 17.354 1.00 33.68 27 TYR B N 1
ATOM 1121 C CA . TYR B 1 5 ? 1.948 -46.138 17.135 1.00 33.31 27 TYR B CA 1
ATOM 1122 C C . TYR B 1 5 ? 2.487 -47.442 17.713 1.00 32.75 27 TYR B C 1
ATOM 1123 O O . TYR B 1 5 ? 1.827 -48.072 18.504 1.00 31.53 27 TYR B O 1
ATOM 1132 N N . GLY B 1 6 ? 3.673 -47.849 17.287 1.00 32.18 28 GLY B N 1
ATOM 1133 C CA . GLY B 1 6 ? 4.376 -48.976 17.936 1.00 32.26 28 GLY B CA 1
ATOM 1134 C C . GLY B 1 6 ? 5.036 -48.482 19.215 1.00 32.35 28 GLY B C 1
ATOM 1135 O O . GLY B 1 6 ? 5.043 -47.276 19.473 1.00 33.20 28 GLY B O 1
ATOM 1136 N N . TYR B 1 7 ? 5.562 -49.400 20.023 1.00 31.87 29 TYR B N 1
ATOM 1137 C CA . TYR B 1 7 ? 6.274 -49.010 21.240 1.00 32.28 29 TYR B CA 1
ATOM 1138 C C . TYR B 1 7 ? 7.684 -48.478 20.951 1.00 32.18 29 TYR B C 1
ATOM 1139 O O . TYR B 1 7 ? 8.316 -47.924 21.843 1.00 33.06 29 TYR B O 1
ATOM 1148 N N . VAL B 1 8 ? 8.168 -48.671 19.724 1.00 31.86 30 VAL B N 1
ATOM 1149 C CA . VAL B 1 8 ? 9.382 -48.006 19.238 1.00 31.81 30 VAL B CA 1
ATOM 1150 C C . VAL B 1 8 ? 9.049 -47.344 17.890 1.00 33.06 30 VAL B C 1
ATOM 1151 O O . VAL B 1 8 ? 8.409 -47.964 17.041 1.00 33.09 30 VAL B O 1
ATOM 1155 N N . GLU B 1 9 ? 9.485 -46.097 17.717 1.00 33.09 31 GLU B N 1
ATOM 1156 C CA . GLU B 1 9 ? 9.303 -45.337 16.470 1.00 34.25 31 GLU B CA 1
ATOM 1157 C C . GLU B 1 9 ? 10.552 -44.500 16.224 1.00 34.50 31 GLU B C 1
ATOM 1158 O O . GLU B 1 9 ? 11.270 -44.183 17.167 1.00 34.90 31 GLU B O 1
ATOM 1164 N N . LYS B 1 10 ? 10.808 -44.137 14.962 1.00 34.35 32 LYS B N 1
ATOM 1165 C CA . LYS B 1 10 ? 11.767 -43.097 14.647 1.00 34.10 32 LYS B CA 1
ATOM 1166 C C . LYS B 1 10 ? 11.088 -41.773 14.907 1.00 34.25 32 LYS B C 1
ATOM 1167 O O . LYS B 1 10 ? 9.906 -41.606 14.604 1.00 33.85 32 LYS B O 1
ATOM 1173 N N . ALA B 1 11 ? 11.817 -40.862 15.530 1.00 34.35 33 ALA B N 1
ATOM 1174 C CA . ALA B 1 11 ? 11.356 -39.498 15.752 1.00 34.06 33 ALA B CA 1
ATOM 1175 C C . ALA B 1 11 ? 12.527 -38.623 15.422 1.00 34.74 33 ALA B C 1
ATOM 1176 O O . ALA B 1 11 ? 13.675 -39.089 15.414 1.00 34.36 33 ALA B O 1
ATOM 1178 N N . THR B 1 12 ? 12.238 -37.356 15.147 1.00 34.43 34 THR B N 1
ATOM 1179 C CA . THR B 1 12 ? 13.243 -36.427 14.649 1.00 34.36 34 THR B CA 1
ATOM 1180 C C . THR B 1 12 ? 13.237 -35.180 15.506 1.00 34.97 34 THR B C 1
ATOM 1181 O O . THR B 1 12 ? 12.194 -34.563 15.706 1.00 34.95 34 THR B O 1
ATOM 1185 N N . LEU B 1 13 ? 14.407 -34.846 16.043 1.00 35.40 35 LEU B N 1
ATOM 1186 C CA A LEU B 1 13 ? 14.607 -33.589 16.745 0.50 35.98 35 LEU B CA 1
ATOM 1187 C CA B LEU B 1 13 ? 14.589 -33.583 16.738 0.50 35.70 35 LEU B CA 1
ATOM 1188 C C . LEU B 1 13 ? 14.905 -32.566 15.651 1.00 36.13 35 LEU B C 1
ATOM 1189 O O . LEU B 1 13 ? 16.046 -32.454 15.197 1.00 3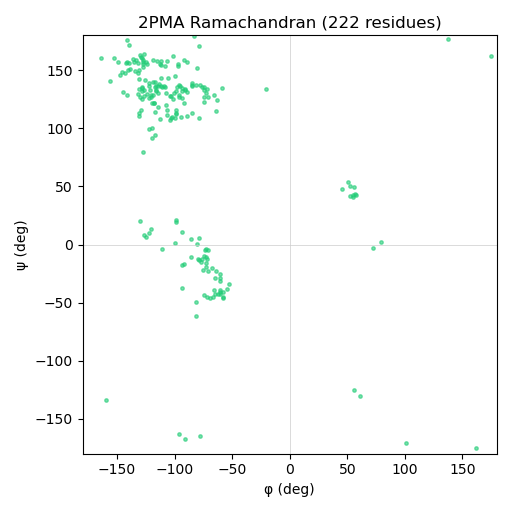6.40 35 LEU B O 1
ATOM 1198 N N . ILE B 1 14 ? 13.866 -31.857 15.215 1.00 36.67 36 ILE B N 1
ATOM 1199 C CA . ILE B 1 14 ? 13.934 -31.043 13.988 1.00 37.82 36 ILE B CA 1
ATOM 1200 C C . ILE B 1 14 ? 14.969 -29.939 13.983 1.00 38.73 36 ILE B C 1
ATOM 1201 O O . ILE B 1 14 ? 15.465 -29.564 12.905 1.00 39.47 36 ILE B O 1
ATOM 1206 N N . ASP B 1 15 ? 15.283 -29.410 15.168 1.00 39.52 37 ASP B N 1
ATOM 1207 C CA . ASP B 1 15 ? 16.277 -28.322 15.320 1.00 40.48 37 ASP B CA 1
ATOM 1208 C C . ASP B 1 15 ? 17.625 -28.659 14.660 1.00 40.30 37 ASP B C 1
ATOM 1209 O O . ASP B 1 15 ? 18.288 -27.772 14.119 1.00 41.32 37 ASP B O 1
ATOM 1214 N N . GLN B 1 16 ? 18.019 -29.931 14.687 1.00 40.66 38 GLN B N 1
ATOM 1215 C CA . GLN B 1 16 ? 19.266 -30.399 14.044 1.00 40.24 38 GLN B CA 1
ATOM 1216 C C . GLN B 1 16 ? 19.036 -31.494 12.998 1.00 39.87 38 GLN B C 1
ATOM 1217 O O . GLN B 1 16 ? 19.992 -32.124 12.536 1.00 39.57 38 GLN B O 1
ATOM 1223 N N . ASN B 1 17 ? 17.769 -31.727 12.652 1.00 39.44 39 ASN B N 1
ATOM 1224 C CA . ASN B 1 17 ? 17.351 -32.794 11.731 1.00 39.00 39 ASN B CA 1
ATOM 1225 C C . ASN B 1 17 ? 17.859 -34.174 12.172 1.00 38.24 39 ASN B C 1
ATOM 1226 O O . ASN B 1 17 ? 18.268 -34.988 11.348 1.00 37.96 39 ASN B O 1
ATOM 1231 N N . LEU B 1 18 ? 17.804 -34.431 13.479 1.00 37.15 40 LEU B N 1
ATOM 1232 C CA . LEU B 1 18 ? 18.388 -35.651 14.049 1.00 36.32 40 LEU B CA 1
ATOM 1233 C C . LEU B 1 18 ? 17.306 -36.707 14.267 1.00 35.84 40 LEU B C 1
ATOM 1234 O O . LEU B 1 18 ? 16.452 -36.531 15.123 1.00 35.39 40 LEU B O 1
ATOM 1239 N N . THR B 1 19 ? 17.361 -37.792 13.497 1.00 35.72 41 THR B N 1
ATOM 1240 C CA . THR B 1 19 ? 16.398 -38.901 13.631 1.00 36.14 41 THR B CA 1
ATOM 1241 C C . THR B 1 19 ? 16.951 -39.969 14.572 1.00 35.83 41 THR B C 1
ATOM 1242 O O . THR B 1 19 ? 18.069 -40.444 14.386 1.00 35.59 41 THR B O 1
ATOM 1246 N N . LEU B 1 20 ? 16.177 -40.322 15.594 1.00 35.70 42 LEU B N 1
ATOM 1247 C CA . LEU B 1 20 ? 16.611 -41.306 16.589 1.00 36.29 42 LEU B CA 1
ATOM 1248 C C . LEU B 1 20 ? 15.506 -42.328 16.808 1.00 35.67 42 LEU B C 1
ATOM 1249 O O . LEU B 1 20 ? 14.337 -42.019 16.583 1.00 35.33 42 LEU B O 1
ATOM 1254 N N . SER B 1 21 ? 15.857 -43.532 17.267 1.00 34.67 43 SER B N 1
ATOM 1255 C CA . SER B 1 21 ? 14.819 -44.458 17.759 1.00 34.46 43 SER B CA 1
ATOM 1256 C C . SER B 1 21 ? 14.291 -43.939 19.087 1.00 34.34 43 SER B C 1
ATOM 1257 O O . SER B 1 21 ? 15.073 -43.549 19.948 1.00 34.23 43 SER B O 1
ATOM 1260 N N . ALA B 1 22 ? 12.966 -43.924 19.249 1.00 33.97 44 ALA B N 1
ATOM 1261 C CA . ALA B 1 22 ? 12.363 -43.457 20.490 1.00 34.12 44 ALA B CA 1
ATOM 1262 C C . ALA B 1 22 ? 11.511 -44.593 21.054 1.00 34.36 44 ALA B C 1
ATOM 1263 O O . ALA B 1 22 ? 10.817 -45.246 20.289 1.00 34.98 44 ALA B O 1
ATOM 1265 N N . LYS B 1 23 ? 11.544 -44.812 22.368 1.00 33.39 45 LYS B N 1
ATOM 1266 C CA . LYS B 1 23 ? 10.594 -45.751 22.962 1.00 33.36 45 LYS B CA 1
ATOM 1267 C C . LYS B 1 23 ? 9.373 -44.976 23.436 1.00 33.24 45 LYS B C 1
ATOM 1268 O O . LYS B 1 23 ? 9.504 -43.927 24.078 1.00 33.76 45 LYS B O 1
ATOM 1274 N N . LEU B 1 24 ? 8.189 -45.499 23.127 1.00 33.09 46 LEU B N 1
ATOM 1275 C CA . LEU B 1 24 ? 6.938 -44.874 23.559 1.00 33.08 46 LEU B CA 1
ATOM 1276 C C . LEU B 1 24 ? 6.462 -45.642 24.787 1.00 34.28 46 LEU B C 1
ATOM 1277 O O . LEU B 1 24 ? 6.060 -46.803 24.690 1.00 35.10 46 LEU B O 1
ATOM 1282 N N . ASP B 1 25 ? 6.554 -44.983 25.940 1.00 34.02 47 ASP B N 1
ATOM 1283 C CA . ASP B 1 25 ? 6.479 -45.636 27.230 1.00 34.24 47 ASP B CA 1
ATOM 1284 C C . ASP B 1 25 ? 5.304 -45.112 28.042 1.00 33.49 47 ASP B C 1
ATOM 1285 O O . ASP B 1 25 ? 5.400 -44.055 28.665 1.00 33.90 47 ASP B O 1
ATOM 1290 N N . THR B 1 26 ? 4.199 -45.865 28.064 1.00 32.40 48 THR B N 1
ATOM 1291 C CA . THR B 1 26 ? 2.978 -45.415 28.778 1.00 30.79 48 THR B CA 1
ATOM 1292 C C . THR B 1 26 ? 3.127 -45.470 30.290 1.00 31.16 48 THR B C 1
ATOM 1293 O O . THR B 1 26 ? 2.261 -44.944 31.023 1.00 31.35 48 THR B O 1
ATOM 1297 N N . GLY B 1 27 ? 4.190 -46.146 30.759 1.00 30.10 49 GLY B N 1
ATOM 1298 C CA . GLY B 1 27 ? 4.482 -46.273 32.173 1.00 30.33 49 GLY B CA 1
ATOM 1299 C C . GLY B 1 27 ? 4.999 -45.005 32.841 1.00 30.53 49 GLY B C 1
ATOM 1300 O O . GLY B 1 27 ? 4.969 -44.908 34.075 1.00 30.60 49 GLY B O 1
ATOM 1301 N N . ALA B 1 28 ? 5.495 -44.065 32.039 1.00 30.70 50 ALA B N 1
ATOM 1302 C CA . ALA B 1 28 ? 6.153 -42.856 32.530 1.00 31.78 50 ALA B CA 1
ATOM 1303 C C . ALA B 1 28 ? 5.380 -41.632 32.069 1.00 31.25 50 ALA B C 1
ATOM 1304 O O . ALA B 1 28 ? 4.927 -41.589 30.958 1.00 29.84 50 ALA B O 1
ATOM 1306 N N . LYS B 1 29 ? 5.243 -40.637 32.936 1.00 31.62 51 LYS B N 1
ATOM 1307 C CA . LYS B 1 29 ? 4.641 -39.368 32.515 1.00 32.20 51 LYS B CA 1
ATOM 1308 C C . LYS B 1 29 ? 5.583 -38.562 31.603 1.00 32.66 51 LYS B C 1
ATOM 1309 O O . LYS B 1 29 ? 5.177 -38.053 30.558 1.00 32.08 51 LYS B O 1
ATOM 1315 N N . SER B 1 30 ? 6.848 -38.478 31.998 1.00 32.84 52 SER B N 1
ATOM 1316 C CA . SER B 1 30 ? 7.788 -37.558 31.377 1.00 33.78 52 SER B CA 1
ATOM 1317 C C . SER B 1 30 ? 8.559 -38.193 30.228 1.00 33.75 52 SER B C 1
ATOM 1318 O O . SER B 1 30 ? 8.686 -39.406 30.146 1.00 33.43 52 SER B O 1
ATOM 1321 N N . ALA B 1 31 ? 9.077 -37.345 29.353 1.00 33.32 53 ALA B N 1
ATOM 1322 C CA . ALA B 1 31 ? 9.970 -37.747 28.280 1.00 33.11 53 ALA B CA 1
ATOM 1323 C C . ALA B 1 31 ? 11.401 -37.499 28.735 1.00 33.17 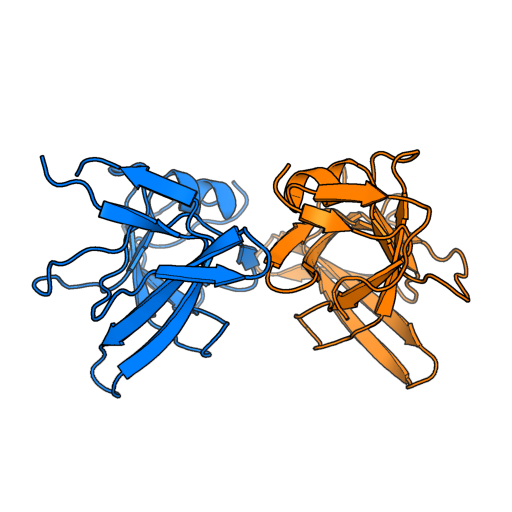53 ALA B C 1
ATOM 1324 O O . ALA B 1 31 ? 11.654 -36.666 29.611 1.00 33.10 53 ALA B O 1
ATOM 1326 N N . SER B 1 32 ? 12.346 -38.229 28.166 1.00 33.90 54 SER B N 1
ATOM 1327 C CA . SER B 1 32 ? 13.753 -38.015 28.512 1.00 34.93 54 SER B CA 1
ATOM 1328 C C . SER B 1 32 ? 14.669 -38.333 27.339 1.00 35.37 54 SER B C 1
ATOM 1329 O O . SER B 1 32 ? 14.303 -39.099 26.438 1.00 35.00 54 SER B O 1
ATOM 1332 N N . LEU B 1 33 ? 15.861 -37.741 27.363 1.00 35.24 55 LEU B N 1
ATOM 1333 C CA . LEU B 1 33 ? 16.797 -37.845 26.248 1.00 35.67 55 LEU B CA 1
ATOM 1334 C C . LEU B 1 33 ? 18.216 -37.891 26.778 1.00 35.80 55 LEU B C 1
ATOM 1335 O O . LEU B 1 33 ? 18.575 -37.060 27.608 1.00 35.28 55 LEU B O 1
ATOM 1340 N N . HIS B 1 34 ? 19.008 -38.853 26.299 1.00 36.40 56 HIS B N 1
ATOM 1341 C CA . HIS B 1 34 ? 20.416 -38.973 26.710 1.00 38.47 56 HIS B CA 1
ATOM 1342 C C . HIS B 1 34 ? 21.177 -37.752 26.207 1.00 39.45 56 HIS B C 1
ATOM 1343 O O . HIS B 1 34 ? 20.964 -37.387 24.917 1.00 39.46 56 HIS B O 1
ATOM 1350 N N . ALA B 1 35 ? 21.918 -37.126 27.210 1.00 39.94 57 ALA B N 1
ATOM 1351 C CA . ALA B 1 35 ? 22.608 -35.836 26.870 1.00 40.61 57 ALA B CA 1
ATOM 1352 C C . ALA B 1 35 ? 23.830 -35.525 27.772 1.00 41.75 57 ALA B C 1
ATOM 1353 O O . ALA B 1 35 ? 23.830 -35.803 28.996 1.00 41.52 57 ALA B O 1
ATOM 1355 N N . VAL B 1 36 ? 24.875 -34.992 27.147 1.00 41.63 58 VAL B N 1
ATOM 1356 C CA . VAL B 1 36 ? 26.151 -34.750 27.858 1.00 42.43 58 VAL B CA 1
ATOM 1357 C C . VAL B 1 36 ? 26.634 -33.306 27.677 1.00 42.54 58 VAL B C 1
ATOM 1358 O O . VAL B 1 36 ? 26.199 -32.612 26.752 1.00 42.46 58 VAL B O 1
ATOM 1362 N N . ASN B 1 37 ? 27.522 -32.880 28.580 1.00 43.42 59 ASN B N 1
ATOM 1363 C CA . ASN B 1 37 ? 28.082 -31.526 28.558 1.00 44.29 59 ASN B CA 1
ATOM 1364 C C . ASN B 1 37 ? 26.996 -30.448 28.603 1.00 43.72 59 ASN B C 1
ATOM 1365 O O . ASN B 1 37 ? 27.053 -29.452 27.860 1.00 44.36 59 ASN B O 1
ATOM 1370 N N . ILE B 1 38 ? 25.998 -30.668 29.494 1.00 43.55 60 ILE B N 1
ATOM 1371 C CA . ILE B 1 38 ? 24.860 -29.756 29.674 1.00 43.08 60 ILE B CA 1
ATOM 1372 C C . ILE B 1 38 ? 25.336 -28.509 30.440 1.00 43.09 60 ILE B C 1
ATOM 1373 O O . ILE B 1 38 ? 25.888 -28.617 31.550 1.00 42.46 60 ILE B O 1
ATOM 1378 N N . THR B 1 39 ? 25.140 -27.334 29.828 1.00 43.07 61 THR B N 1
ATOM 1379 C CA . THR B 1 39 ? 25.544 -26.057 30.426 1.00 42.76 61 THR B CA 1
ATOM 1380 C C . THR B 1 39 ? 24.421 -25.017 30.252 1.00 43.14 61 THR B C 1
ATOM 1381 O O . THR B 1 39 ? 23.584 -25.173 29.347 1.00 42.73 61 THR B O 1
ATOM 1385 N N . GLU B 1 40 ? 24.402 -23.980 31.121 1.00 43.06 62 GLU B N 1
ATOM 1386 C CA . GLU B 1 40 ? 23.338 -22.933 31.053 1.00 43.70 62 GLU B CA 1
ATOM 1387 C C . GLU B 1 40 ? 23.825 -21.674 30.350 1.00 43.21 62 GLU B C 1
ATOM 1388 O O . GLU B 1 40 ? 24.876 -21.134 30.659 1.00 43.12 62 GLU B O 1
ATOM 1394 N N . ILE B 1 41 ? 23.006 -21.233 29.394 1.00 43.30 63 ILE B N 1
ATOM 1395 C CA . ILE B 1 41 ? 23.207 -19.960 28.701 1.00 42.97 63 ILE B CA 1
ATOM 1396 C C . ILE B 1 41 ? 21.877 -19.179 28.802 1.00 42.99 63 ILE B C 1
ATOM 1397 O O . ILE B 1 41 ? 20.818 -19.768 29.031 1.00 42.75 63 ILE B O 1
ATOM 1402 N N . GLU B 1 42 ? 21.945 -17.855 28.639 1.00 42.97 64 GLU B N 1
ATOM 1403 C CA . GLU B 1 42 ? 20.757 -16.986 28.657 1.00 43.36 64 GLU B CA 1
ATOM 1404 C C . GLU B 1 42 ? 20.538 -16.430 27.258 1.00 42.65 64 GLU B C 1
ATOM 1405 O O . GLU B 1 42 ? 21.498 -16.128 26.558 1.00 42.89 64 GLU B O 1
ATOM 1411 N N . LYS B 1 43 ? 19.284 -16.295 26.841 1.00 41.89 65 LYS B N 1
ATOM 1412 C CA . LYS B 1 43 ? 18.978 -15.604 25.600 1.00 41.39 65 LYS B CA 1
ATOM 1413 C C . LYS B 1 43 ? 17.878 -14.587 25.882 1.00 40.81 65 LYS B C 1
ATOM 1414 O O . LYS B 1 43 ? 16.755 -14.966 26.187 1.00 39.74 65 LYS B O 1
ATOM 1420 N N . LYS B 1 44 ? 18.233 -13.297 25.834 1.00 40.13 66 LYS B N 1
ATOM 1421 C CA . LYS B 1 44 ? 17.316 -12.195 26.179 1.00 40.16 66 LYS B CA 1
ATOM 1422 C C . LYS B 1 44 ? 16.616 -12.383 27.530 1.00 39.42 66 LYS B C 1
ATOM 1423 O O . LYS B 1 44 ? 15.356 -12.330 27.618 1.00 39.71 66 LYS B O 1
ATOM 1429 N N . GLY B 1 45 ? 17.442 -12.609 28.587 1.00 38.10 67 GLY B N 1
ATOM 1430 C CA . GLY B 1 45 ? 16.863 -12.844 29.903 1.00 37.17 67 GLY B CA 1
ATOM 1431 C C . GLY B 1 45 ? 16.173 -14.183 30.135 1.00 35.70 67 GLY B C 1
ATOM 1432 O O . GLY B 1 45 ? 15.739 -14.452 31.256 1.00 36.36 67 GLY B O 1
ATOM 1433 N N . ILE B 1 46 ? 16.088 -15.028 29.098 1.00 34.86 68 ILE B N 1
ATOM 1434 C CA . ILE B 1 46 ? 15.463 -16.357 29.195 1.00 33.11 68 ILE B CA 1
ATOM 1435 C C . ILE B 1 46 ? 16.497 -17.507 29.242 1.00 33.44 68 ILE B C 1
ATOM 1436 O O . ILE B 1 46 ? 17.342 -17.617 28.347 1.00 32.65 68 ILE B O 1
ATOM 1441 N N . PRO B 1 47 ? 16.397 -18.410 30.251 1.00 33.72 69 PRO B N 1
ATOM 1442 C CA . PRO B 1 47 ? 17.368 -19.499 30.373 1.00 33.69 69 PRO B CA 1
ATOM 1443 C C . PRO B 1 47 ? 17.162 -20.608 29.340 1.00 33.44 69 PRO B C 1
ATOM 1444 O O . PRO B 1 47 ? 16.027 -21.046 29.095 1.00 32.50 69 PRO B O 1
ATOM 1448 N N . TYR B 1 48 ? 18.268 -21.006 28.716 1.00 32.83 70 TYR B N 1
ATOM 1449 C CA . TYR B 1 48 ? 18.293 -22.133 27.807 1.00 33.59 70 TYR B CA 1
ATOM 1450 C C . TYR B 1 48 ? 19.366 -23.077 28.310 1.00 33.98 70 TYR B C 1
ATOM 1451 O O . TYR B 1 48 ? 20.297 -22.670 29.046 1.00 34.39 70 TYR B O 1
ATOM 1460 N N . LEU B 1 49 ? 19.238 -24.340 27.926 1.00 34.58 71 LEU B N 1
ATOM 1461 C CA . LEU B 1 49 ? 20.297 -25.298 28.187 1.00 35.52 71 LEU B CA 1
ATOM 1462 C C . LEU B 1 49 ? 20.910 -25.675 26.848 1.00 35.76 71 LEU B C 1
ATOM 1463 O O . LEU B 1 49 ? 20.194 -25.862 25.861 1.00 35.61 71 LEU B O 1
ATOM 1468 N N . ARG B 1 50 ? 22.246 -25.730 26.822 1.00 35.25 72 ARG B N 1
ATOM 1469 C CA . ARG B 1 50 ? 22.990 -26.222 25.681 1.00 35.68 72 ARG B CA 1
ATOM 1470 C C . ARG B 1 50 ? 23.505 -27.608 26.065 1.00 35.84 72 ARG B C 1
ATOM 1471 O O . ARG B 1 50 ? 23.844 -27.830 27.236 1.00 35.81 72 ARG B O 1
ATOM 1479 N N . PHE B 1 51 ? 23.535 -28.533 25.090 1.00 36.23 73 PHE B N 1
ATOM 1480 C CA . PHE B 1 51 ? 23.863 -29.931 25.345 1.00 36.18 73 PHE B CA 1
ATOM 1481 C C . PHE B 1 51 ? 24.215 -30.662 24.058 1.00 36.73 73 PHE B C 1
ATOM 1482 O O . PHE B 1 51 ? 23.753 -30.232 22.956 1.00 37.00 73 PHE B O 1
ATOM 1490 N N . THR B 1 52 ? 24.876 -31.759 24.216 1.00 37.58 74 THR B N 1
ATOM 1491 C CA . THR B 1 52 ? 25.287 -32.605 23.090 1.00 38.09 74 THR B CA 1
ATOM 1492 C C . THR B 1 52 ? 24.618 -33.935 23.164 1.00 39.01 74 THR B C 1
ATOM 1493 O O . THR B 1 52 ? 24.490 -34.530 24.229 1.00 39.05 74 THR B O 1
ATOM 1497 N N . VAL B 1 53 ? 24.046 -34.370 22.033 1.00 40.19 75 VAL B N 1
ATOM 1498 C CA . VAL B 1 53 ? 23.383 -35.677 21.931 1.00 41.24 75 VAL B CA 1
ATOM 1499 C C . VAL B 1 53 ? 24.323 -36.625 21.167 1.00 41.83 75 VAL B C 1
ATOM 1500 O O . VAL B 1 53 ? 24.505 -36.488 19.948 1.00 41.28 75 VAL B O 1
ATOM 1504 N N . PRO B 1 54 ? 24.941 -37.581 21.882 1.00 43.30 76 PRO B N 1
ATOM 1505 C CA . PRO B 1 54 ? 25.884 -38.461 21.194 1.00 44.38 76 PRO B CA 1
ATOM 1506 C C . PRO B 1 54 ? 25.174 -39.592 20.444 1.00 45.68 76 PRO B C 1
ATOM 1507 O O . PRO B 1 54 ? 24.210 -40.166 20.957 1.00 45.71 76 PRO B O 1
ATOM 1511 N N . THR B 1 55 ? 25.632 -39.873 19.224 1.00 47.31 77 THR B N 1
ATOM 1512 C CA . THR B 1 55 ? 25.087 -40.966 18.403 1.00 48.96 77 THR B CA 1
ATOM 1513 C C . THR B 1 55 ? 26.228 -41.682 17.679 1.00 49.76 77 THR B C 1
ATOM 1514 O O . THR B 1 55 ? 27.372 -41.211 17.690 1.00 49.95 77 THR B O 1
ATOM 1518 N N . LYS B 1 56 ? 25.907 -42.801 17.029 1.00 50.81 78 LYS B N 1
ATOM 1519 C CA . LYS B 1 56 ? 26.870 -43.528 16.189 1.00 52.21 78 LYS B CA 1
ATOM 1520 C C . LYS B 1 56 ? 27.394 -42.682 15.025 1.00 52.36 78 LYS B C 1
ATOM 1521 O O . LYS B 1 56 ? 28.542 -42.851 14.599 1.00 52.55 78 LYS B O 1
ATOM 1527 N N . THR B 1 57 ? 26.557 -41.771 14.526 1.00 52.73 79 THR B N 1
ATOM 1528 C CA . THR B 1 57 ? 26.927 -40.903 13.398 1.00 52.72 79 THR B CA 1
ATOM 1529 C C . THR B 1 57 ? 27.677 -39.643 13.831 1.00 52.29 79 THR B C 1
ATOM 1530 O O . THR B 1 57 ? 28.224 -38.922 12.995 1.00 52.67 79 THR B O 1
ATOM 1534 N N . GLY B 1 58 ? 27.702 -39.376 15.133 1.00 51.82 80 GLY B N 1
ATOM 1535 C CA . GLY B 1 58 ? 28.436 -38.224 15.657 1.00 51.12 80 GLY B CA 1
ATOM 1536 C C . GLY B 1 58 ? 27.681 -37.456 16.724 1.00 50.69 80 GLY B C 1
ATOM 1537 O O . GLY B 1 58 ? 26.533 -37.782 17.048 1.00 50.77 80 GLY B O 1
ATOM 1538 N N . ASP B 1 59 ? 28.332 -36.433 17.271 1.00 49.92 81 ASP B N 1
ATOM 1539 C CA . ASP B 1 59 ? 27.735 -35.603 18.309 1.00 49.56 81 ASP B CA 1
ATOM 1540 C C . ASP B 1 59 ? 26.881 -34.491 17.688 1.00 49.01 81 ASP B C 1
ATOM 1541 O O . ASP B 1 59 ? 27.282 -33.871 16.699 1.00 49.33 81 ASP B O 1
ATOM 1546 N N . TYR B 1 60 ? 25.708 -34.254 18.275 1.00 48.09 82 TYR B N 1
ATOM 1547 C CA . TYR B 1 60 ? 24.763 -33.234 17.797 1.00 47.17 82 TYR B CA 1
ATOM 1548 C C . TYR B 1 60 ? 24.465 -32.226 18.909 1.00 45.92 82 TYR B C 1
ATOM 1549 O O . TYR B 1 60 ? 24.070 -32.620 20.012 1.00 45.56 82 TYR B O 1
ATOM 1558 N N . SER B 1 61 ? 24.657 -30.932 18.617 1.00 44.33 83 SER B N 1
ATOM 1559 C CA . SER B 1 61 ? 24.489 -29.878 19.627 1.00 42.77 83 SER B CA 1
ATOM 1560 C C . SER B 1 61 ? 23.137 -29.183 19.547 1.00 41.10 83 SER B C 1
ATOM 1561 O O . SER B 1 61 ? 22.707 -28.779 18.473 1.00 40.97 83 SER B O 1
ATOM 1564 N N . PHE B 1 62 ? 22.481 -29.034 20.695 1.00 39.77 84 PHE B N 1
ATOM 1565 C CA . PHE B 1 62 ? 21.168 -28.374 20.775 1.00 38.06 84 PHE B CA 1
ATOM 1566 C C . PHE B 1 62 ? 21.181 -27.272 21.813 1.00 37.46 84 PHE B C 1
ATOM 1567 O O . PHE B 1 62 ? 22.044 -27.254 22.707 1.00 37.21 84 PHE B O 1
ATOM 1575 N N . GLU B 1 63 ? 20.249 -26.330 21.651 1.00 36.37 85 GLU B N 1
ATOM 1576 C CA . GLU B 1 63 ? 19.810 -25.452 22.731 1.00 36.13 85 GLU B CA 1
ATOM 1577 C C . GLU B 1 63 ? 18.290 -25.582 22.875 1.00 35.08 85 GLU B C 1
ATOM 1578 O O . GLU B 1 63 ? 17.576 -25.507 21.889 1.00 35.46 85 GLU B O 1
ATOM 1584 N N . GLY B 1 64 ? 17.802 -25.811 24.084 1.00 33.74 86 GLY B N 1
ATOM 1585 C CA . GLY B 1 64 ? 16.357 -25.839 24.322 1.00 32.37 86 GLY B CA 1
ATOM 1586 C C . GLY B 1 64 ? 16.013 -24.894 25.455 1.00 31.80 86 GLY B C 1
ATOM 1587 O O . GLY B 1 64 ? 16.834 -24.695 26.368 1.00 31.59 86 GLY B O 1
ATOM 1588 N N A GLU B 1 65 ? 14.819 -24.310 25.396 0.50 31.13 87 GLU B N 1
ATOM 1589 N N B GLU B 1 65 ? 14.817 -24.312 25.404 0.50 30.96 87 GLU B N 1
ATOM 1590 C CA A GLU B 1 65 ? 14.296 -23.480 26.479 0.50 31.25 87 GLU B CA 1
ATOM 1591 C CA B GLU B 1 65 ? 14.326 -23.458 26.484 0.50 30.81 87 GLU B CA 1
ATOM 1592 C C A GLU B 1 65 ? 14.263 -24.275 27.779 0.50 31.43 87 GLU B C 1
ATOM 1593 C C B GLU B 1 65 ? 14.217 -24.238 27.788 0.50 31.23 87 GLU B C 1
ATOM 1594 O O A GLU B 1 65 ? 13.753 -25.388 27.813 0.50 31.29 87 GLU B O 1
ATOM 1595 O O B GLU B 1 65 ? 13.605 -25.297 27.832 0.50 31.15 87 GLU B O 1
ATOM 1606 N N . TYR B 1 66 ? 14.830 -23.721 28.846 1.00 31.94 88 TYR B N 1
ATOM 1607 C CA . TYR B 1 66 ? 14.810 -24.396 30.146 1.00 33.36 88 TYR B CA 1
ATOM 1608 C C . TYR B 1 66 ? 13.452 -24.212 30.821 1.00 34.74 88 TYR B C 1
ATOM 1609 O O . TYR B 1 66 ? 12.996 -23.086 30.978 1.00 35.67 88 TYR B O 1
ATOM 1618 N N . VAL B 1 67 ? 12.803 -25.307 31.213 1.00 36.34 89 VAL B N 1
ATOM 1619 C CA . VAL B 1 67 ? 11.490 -25.220 31.857 1.00 38.22 89 VAL B CA 1
ATOM 1620 C C . VAL B 1 67 ? 11.343 -26.015 33.175 1.00 40.63 89 VAL B C 1
ATOM 1621 O O . VAL B 1 67 ? 10.218 -26.326 33.586 1.00 41.32 89 VAL B O 1
ATOM 1625 N N . GLY B 1 68 ? 12.458 -26.348 33.827 1.00 42.40 90 GLY B N 1
ATOM 1626 C CA . GLY B 1 68 ? 12.418 -26.974 35.160 1.00 45.22 90 GLY B CA 1
ATOM 1627 C C . GLY B 1 68 ? 12.134 -25.907 36.207 1.00 47.10 90 GLY B C 1
ATOM 1628 O O . GLY B 1 68 ? 11.729 -24.793 35.865 1.00 47.43 90 GLY B O 1
ATOM 1629 N N . LYS B 1 69 ? 12.356 -26.213 37.482 1.00 49.08 91 LYS B N 1
ATOM 1630 C CA . LYS B 1 69 ? 12.098 -25.208 38.525 1.00 50.61 91 LYS B CA 1
ATOM 1631 C C . LYS B 1 69 ? 13.320 -24.737 39.345 1.00 51.27 91 LYS B C 1
ATOM 1632 O O . LYS B 1 69 ? 13.704 -25.358 40.347 1.00 51.73 91 LYS B O 1
ATOM 1638 N N . VAL B 1 70 ? 13.921 -23.636 38.907 1.00 51.86 92 VAL B N 1
ATOM 1639 C CA . VAL B 1 70 ? 14.958 -22.968 39.685 1.00 52.51 92 VAL B CA 1
ATOM 1640 C C . VAL B 1 70 ? 15.133 -21.519 39.242 1.00 52.51 92 VAL B C 1
ATOM 1641 O O . VAL B 1 70 ? 15.012 -20.595 40.047 1.00 52.61 92 VAL B O 1
ATOM 1645 N N . PRO B 1 88 ? 24.664 -25.432 39.970 1.00 57.33 110 PRO B N 1
ATOM 1646 C CA . PRO B 1 88 ? 24.434 -26.608 39.139 1.00 57.22 110 PRO B CA 1
ATOM 1647 C C . PRO B 1 88 ? 22.947 -26.966 39.022 1.00 57.03 110 PRO B C 1
ATOM 1648 O O . PRO B 1 88 ? 22.234 -26.971 40.028 1.00 57.17 110 PRO B O 1
ATOM 1652 N N . ILE B 1 89 ? 22.494 -27.250 37.798 1.00 56.71 111 ILE B N 1
ATOM 1653 C CA . ILE B 1 89 ? 21.120 -27.693 37.529 1.00 56.06 111 ILE B CA 1
ATOM 1654 C C . ILE B 1 89 ? 20.962 -29.205 37.701 1.00 55.42 111 ILE B C 1
ATOM 1655 O O . ILE B 1 89 ? 21.515 -29.999 36.909 1.00 55.30 111 ILE B O 1
ATOM 1660 N N . LYS B 1 90 ? 20.189 -29.599 38.720 1.00 54.54 112 LYS B N 1
ATOM 1661 C CA . LYS B 1 90 ? 20.028 -31.020 39.045 1.00 53.68 112 LYS B CA 1
ATOM 1662 C C . LYS B 1 90 ? 18.828 -31.673 38.358 1.00 52.78 112 LYS B C 1
ATOM 1663 O O . LYS B 1 90 ? 18.751 -32.904 38.287 1.00 53.03 112 LYS B O 1
ATOM 1669 N N . ARG B 1 91 ? 17.898 -30.853 37.860 1.00 51.34 113 ARG B N 1
ATOM 1670 C CA . ARG B 1 91 ? 16.758 -31.343 37.070 1.00 49.89 113 ARG B CA 1
ATOM 1671 C C . ARG B 1 91 ? 16.660 -30.596 35.722 1.00 47.37 113 ARG B C 1
ATOM 1672 O O . ARG B 1 91 ? 15.845 -29.674 35.566 1.00 47.39 113 ARG B O 1
ATOM 1680 N N . PRO B 1 92 ? 17.491 -30.996 34.739 1.00 44.76 114 PRO B N 1
ATOM 1681 C CA . PRO B 1 92 ? 17.517 -30.266 33.479 1.00 42.62 114 PRO B CA 1
ATOM 1682 C C . PRO B 1 92 ? 16.322 -30.689 32.620 1.00 40.39 114 PRO B C 1
ATOM 1683 O O . PRO B 1 92 ? 16.279 -31.817 32.155 1.00 40.26 114 PRO B O 1
ATOM 1687 N N . VAL B 1 93 ? 15.345 -29.805 32.470 1.00 37.90 115 VAL B N 1
ATOM 1688 C CA . VAL B 1 93 ? 14.179 -30.069 31.639 1.00 36.00 115 VAL B CA 1
ATOM 1689 C C . VAL B 1 93 ? 14.130 -28.978 30.561 1.00 34.67 115 VAL B C 1
ATOM 1690 O O . VAL B 1 93 ? 14.292 -27.794 30.868 1.00 33.73 115 VAL B O 1
ATOM 1694 N N . VAL B 1 94 ? 13.934 -29.385 29.310 1.00 32.96 116 VAL B N 1
ATOM 1695 C CA . VAL B 1 94 ? 13.906 -28.434 28.199 1.00 31.85 116 VAL B CA 1
ATOM 1696 C C . VAL B 1 94 ? 12.732 -28.691 27.280 1.00 31.92 116 VAL B C 1
ATOM 1697 O O . VAL B 1 94 ? 12.159 -29.790 27.277 1.00 31.24 116 VAL B O 1
ATOM 1701 N N . LEU B 1 95 ? 12.357 -27.668 26.513 1.00 31.32 117 LEU B N 1
ATOM 1702 C CA . LEU B 1 95 ? 11.402 -27.856 25.439 1.00 32.29 117 LEU B CA 1
ATOM 1703 C C . LEU B 1 95 ? 12.166 -28.227 24.173 1.00 32.62 117 LEU B C 1
ATOM 1704 O O . LEU B 1 95 ? 13.166 -27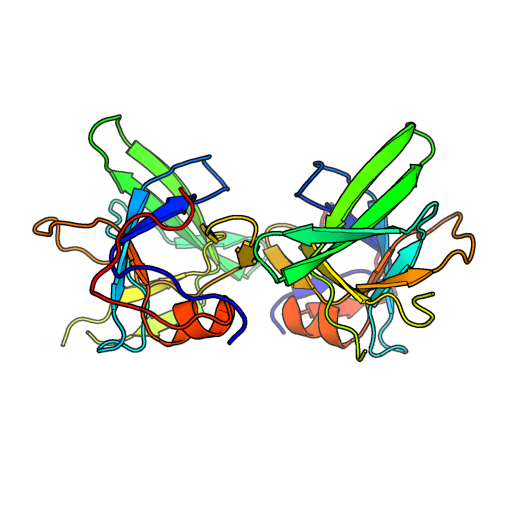.587 23.809 1.00 33.52 117 LEU B O 1
ATOM 1709 N N . LEU B 1 96 ? 11.706 -29.279 23.511 1.00 32.60 118 LEU B N 1
ATOM 1710 C CA . LEU B 1 96 ? 12.269 -29.674 22.243 1.00 33.39 118 LEU B CA 1
ATOM 1711 C C . LEU B 1 96 ? 11.144 -29.881 21.249 1.00 34.44 118 LEU B C 1
ATOM 1712 O O . LEU B 1 96 ? 10.064 -30.361 21.601 1.00 34.74 118 LEU B O 1
ATOM 1717 N N . ASN B 1 97 ? 11.402 -29.494 20.009 1.00 34.42 119 ASN B N 1
ATOM 1718 C CA . ASN B 1 97 ? 10.428 -29.711 18.943 1.00 35.17 119 ASN B CA 1
ATOM 1719 C C . ASN B 1 97 ? 10.732 -31.054 18.285 1.00 35.48 119 ASN B C 1
ATOM 1720 O O . ASN B 1 97 ? 11.848 -31.304 17.823 1.00 34.99 119 ASN B O 1
ATOM 1725 N N . ILE B 1 98 ? 9.739 -31.931 18.313 1.00 35.32 120 ILE B N 1
ATOM 1726 C CA . ILE B 1 98 ? 9.938 -33.325 17.923 1.00 35.63 120 ILE B CA 1
ATOM 1727 C C . ILE B 1 98 ? 8.910 -33.702 16.851 1.00 34.85 120 ILE B C 1
ATOM 1728 O O . ILE B 1 98 ? 7.727 -33.417 17.011 1.00 35.66 120 ILE B O 1
ATOM 1733 N N . LYS B 1 99 ? 9.375 -34.349 15.788 1.00 33.52 121 LYS B N 1
ATOM 1734 C CA . LYS B 1 99 ? 8.536 -34.869 14.730 1.00 34.03 121 LYS B CA 1
ATOM 1735 C C . LYS B 1 99 ? 8.360 -36.392 14.848 1.00 34.64 121 LYS B C 1
ATOM 1736 O O . LYS B 1 99 ? 9.343 -37.141 14.980 1.00 34.38 121 LYS B O 1
ATOM 1742 N N . LEU B 1 100 ? 7.100 -36.820 14.831 1.00 34.55 122 LEU B N 1
ATOM 1743 C CA . LEU B 1 100 ? 6.712 -38.236 14.858 1.00 34.45 122 LEU B CA 1
ATOM 1744 C C . LEU B 1 100 ? 5.721 -38.449 13.713 1.00 35.20 122 LEU B C 1
ATOM 1745 O O . LEU B 1 100 ? 4.626 -37.889 13.717 1.00 34.49 122 LEU B O 1
ATOM 1750 N N . GLY B 1 101 ? 6.112 -39.259 12.737 1.00 35.89 123 GLY B N 1
ATOM 1751 C CA . GLY B 1 101 ? 5.383 -39.346 11.479 1.00 36.84 123 GLY B CA 1
ATOM 1752 C C . GLY B 1 101 ? 5.265 -37.972 10.866 1.00 37.15 123 GLY B C 1
ATOM 1753 O O . GLY B 1 101 ? 6.266 -37.271 10.684 1.00 37.45 123 GLY B O 1
ATOM 1754 N N . ASP B 1 102 ? 4.035 -37.567 10.569 1.00 37.32 124 ASP B N 1
ATOM 1755 C CA . ASP B 1 102 ? 3.793 -36.259 9.962 1.00 37.86 124 ASP B CA 1
ATOM 1756 C C . ASP B 1 102 ? 3.367 -35.191 10.994 1.00 37.16 124 ASP B C 1
ATOM 1757 O O . ASP B 1 102 ? 2.807 -34.148 10.621 1.00 39.33 124 ASP B O 1
ATOM 1762 N N . LYS B 1 103 ? 3.639 -35.430 12.277 1.00 34.87 125 LYS B N 1
ATOM 1763 C CA . LYS B 1 103 ? 3.202 -34.512 13.333 1.00 33.94 125 LYS B CA 1
ATOM 1764 C C . LYS B 1 103 ? 4.431 -33.892 13.965 1.00 33.59 125 LYS B C 1
ATOM 1765 O O . LYS B 1 103 ? 5.387 -34.611 14.284 1.00 34.64 125 LYS B O 1
ATOM 1771 N N . VAL B 1 104 ? 4.392 -32.585 14.204 1.00 33.07 126 VAL B N 1
ATOM 1772 C CA . VAL B 1 104 ? 5.412 -31.929 15.030 1.00 32.74 126 VAL B CA 1
ATOM 1773 C C . VAL B 1 104 ? 4.784 -31.349 16.292 1.00 32.98 126 VAL B C 1
ATOM 1774 O O . VAL B 1 104 ? 3.712 -30.739 16.219 1.00 31.08 126 VAL B O 1
ATOM 1778 N N . ARG B 1 105 ? 5.453 -31.534 17.443 1.00 32.18 127 ARG B N 1
ATOM 1779 C CA . ARG B 1 105 ? 4.968 -30.994 18.719 1.00 33.10 127 ARG B CA 1
ATOM 1780 C C . ARG B 1 105 ? 6.093 -30.426 19.569 1.00 34.06 127 ARG B C 1
ATOM 1781 O O . ARG B 1 105 ? 7.245 -30.815 19.402 1.00 34.68 127 ARG B O 1
ATOM 1789 N N . THR B 1 106 ? 5.743 -29.502 20.469 1.00 34.21 128 THR B N 1
ATOM 1790 C CA . THR B 1 106 ? 6.673 -28.994 21.500 1.00 33.71 128 THR B CA 1
ATOM 1791 C C . THR B 1 106 ? 6.583 -29.859 22.735 1.00 33.37 128 THR B C 1
ATOM 1792 O O . THR B 1 106 ? 5.556 -29.840 23.420 1.00 35.14 128 THR B O 1
ATOM 1796 N N . ILE B 1 107 ? 7.641 -30.620 23.021 1.00 32.42 129 ILE B N 1
ATOM 1797 C CA . ILE B 1 107 ? 7.646 -31.623 24.090 1.00 32.55 129 ILE B CA 1
ATOM 1798 C C . ILE B 1 107 ? 8.615 -31.232 25.224 1.00 32.45 129 ILE B C 1
ATOM 1799 O O . ILE B 1 107 ? 9.726 -30.767 24.955 1.00 32.74 129 ILE B O 1
ATOM 1804 N N . LYS B 1 108 ? 8.185 -31.434 26.473 1.00 32.46 130 LYS B N 1
ATOM 1805 C CA A LYS B 1 108 ? 9.029 -31.235 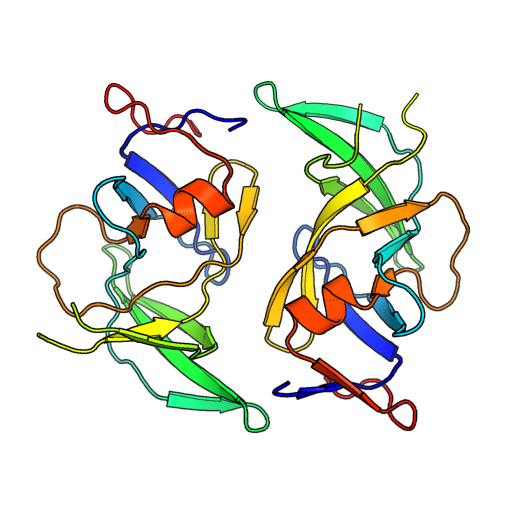27.643 0.50 32.52 130 LYS B CA 1
ATOM 1806 C CA B LYS B 1 108 ? 9.060 -31.224 27.630 0.50 32.75 130 LYS B CA 1
ATOM 1807 C C . LYS B 1 108 ? 9.869 -32.498 27.824 1.00 32.69 130 LYS B C 1
ATOM 1808 O O . LYS B 1 108 ? 9.311 -33.589 27.945 1.00 31.94 130 LYS B O 1
ATOM 1819 N N . VAL B 1 109 ? 11.191 -32.348 27.858 1.00 32.01 131 VAL B N 1
ATOM 1820 C CA . VAL B 1 109 ? 12.116 -33.490 27.874 1.00 32.18 131 VAL B CA 1
ATOM 1821 C C . VAL B 1 109 ? 13.136 -33.340 28.997 1.00 32.83 131 VAL B C 1
ATOM 1822 O O . VAL B 1 109 ? 13.799 -32.312 29.083 1.00 31.73 131 VAL B O 1
ATOM 1826 N N . ASN B 1 110 ? 13.256 -34.370 29.843 1.00 33.78 132 ASN B N 1
ATOM 1827 C CA . ASN B 1 110 ? 14.326 -34.460 30.825 1.00 35.54 132 ASN B CA 1
ATOM 1828 C C . ASN B 1 110 ? 15.644 -34.868 30.171 1.00 36.72 132 ASN B C 1
ATOM 1829 O O . ASN B 1 110 ? 15.679 -35.820 29.372 1.00 35.82 132 ASN B O 1
ATOM 1834 N N . LEU B 1 111 ? 16.742 -34.171 30.571 1.00 37.91 133 LEU B N 1
ATOM 1835 C CA . LEU B 1 111 ? 18.105 -34.513 30.163 1.00 38.97 133 LEU B CA 1
ATOM 1836 C C . LEU B 1 111 ? 18.796 -35.378 31.219 1.00 41.41 133 LEU B C 1
ATOM 1837 O O . LEU B 1 111 ? 18.838 -35.031 32.414 1.00 40.02 133 LEU B O 1
ATOM 1842 N N . THR B 1 112 ? 19.357 -36.501 30.768 1.00 42.32 134 THR B N 1
ATOM 1843 C CA . THR B 1 112 ? 19.939 -37.476 31.673 1.00 45.54 134 THR B CA 1
ATOM 1844 C C . THR B 1 112 ? 21.348 -37.886 31.195 1.00 46.31 134 THR B C 1
ATOM 1845 O O . THR B 1 112 ? 21.554 -38.192 30.005 1.00 47.11 134 THR B O 1
ATOM 1849 N N . ASN B 1 113 ? 22.342 -37.830 32.112 1.00 49.49 135 ASN B N 1
ATOM 1850 C CA . ASN B 1 113 ? 23.660 -38.346 31.743 1.00 51.04 135 ASN B CA 1
ATOM 1851 C C . ASN B 1 113 ? 23.605 -39.874 31.647 1.00 52.54 135 ASN B C 1
ATOM 1852 O O . ASN B 1 113 ? 24.593 -40.522 31.272 1.00 52.54 135 ASN B O 1
ATOM 1857 N N . ARG B 1 114 ? 22.440 -40.437 32.002 1.00 53.87 136 ARG B N 1
ATOM 1858 C CA . ARG B 1 114 ? 22.211 -41.884 31.988 1.00 55.32 136 ARG B CA 1
ATOM 1859 C C . ARG B 1 114 ? 22.299 -42.457 30.577 1.00 55.61 136 ARG B C 1
ATOM 1860 O O . ARG B 1 114 ? 21.486 -42.137 29.706 1.00 55.58 136 ARG B O 1
ATOM 1868 N N . LYS B 1 115 ? 23.311 -43.299 30.377 1.00 56.14 137 LYS B N 1
ATOM 1869 C CA . LYS B 1 115 ? 23.658 -43.836 29.064 1.00 56.37 137 LYS B CA 1
ATOM 1870 C C . LYS B 1 115 ? 22.542 -44.704 28.484 1.00 56.64 137 LYS B C 1
ATOM 1871 O O . LYS B 1 115 ? 22.085 -45.662 29.120 1.00 57.02 137 LYS B O 1
ATOM 1877 N N . ARG B 1 116 ? 22.105 -44.339 27.281 1.00 56.71 138 ARG B N 1
ATOM 1878 C CA . ARG B 1 116 ? 21.056 -45.041 26.547 1.00 56.94 138 ARG B CA 1
ATOM 1879 C C . ARG B 1 116 ? 21.651 -45.595 25.266 1.00 56.72 138 ARG B C 1
ATOM 1880 O O . ARG B 1 116 ? 22.052 -44.822 24.393 1.00 56.95 138 ARG B O 1
ATOM 1888 N N . PHE B 1 117 ? 21.715 -46.918 25.130 1.00 56.33 139 PHE B N 1
ATOM 1889 C CA . PHE B 1 117 ? 22.216 -47.478 23.871 1.00 55.70 139 PHE B CA 1
ATOM 1890 C C . PHE B 1 117 ? 21.134 -47.508 22.793 1.00 54.84 139 PHE B C 1
ATOM 1891 O O . PHE B 1 117 ? 21.273 -46.878 21.745 1.00 54.95 139 PHE B O 1
ATOM 1899 N N . LEU B 1 118 ? 20.060 -48.244 23.067 1.00 53.97 140 LEU B N 1
ATOM 1900 C CA . LEU B 1 118 ? 19.072 -48.571 22.049 1.00 52.59 140 LEU B CA 1
ATOM 1901 C C . LEU B 1 118 ? 18.062 -47.461 21.802 1.00 51.52 140 LEU B C 1
ATOM 1902 O O . LEU B 1 118 ? 17.832 -47.080 20.645 1.00 51.64 140 LEU B O 1
ATOM 1907 N N . TYR B 1 119 ? 17.463 -46.931 22.870 1.00 49.07 141 TYR B N 1
ATOM 1908 C CA . TYR B 1 119 ? 16.529 -45.825 22.712 1.00 46.55 141 TYR B CA 1
ATOM 1909 C C . TYR B 1 119 ? 17.003 -44.588 23.467 1.00 44.59 141 TYR B C 1
ATOM 1910 O O . TYR B 1 119 ? 16.673 -44.400 24.638 1.00 44.18 141 TYR B O 1
ATOM 1919 N N . PRO B 1 120 ? 17.767 -43.723 22.770 1.00 42.09 142 PRO B N 1
ATOM 1920 C CA . PRO B 1 120 ? 18.248 -42.478 23.348 1.00 40.44 142 PRO B CA 1
ATOM 1921 C C . PRO B 1 120 ? 17.122 -41.549 23.778 1.00 38.63 142 PRO B C 1
ATOM 1922 O O . PRO B 1 120 ? 17.315 -40.751 24.688 1.00 38.40 142 PRO B O 1
ATOM 1926 N N . LEU B 1 121 ? 15.956 -41.677 23.152 1.00 36.83 143 LEU B N 1
ATOM 1927 C CA . LEU B 1 121 ? 14.804 -40.823 23.456 1.00 35.08 143 LEU B CA 1
ATOM 1928 C C . LEU B 1 121 ? 13.668 -41.669 24.019 1.00 35.20 143 LEU B C 1
ATOM 1929 O O . LEU B 1 121 ? 13.342 -42.710 23.470 1.00 34.28 143 LEU B O 1
ATOM 1934 N N . LEU B 1 122 ? 13.076 -41.221 25.114 1.00 35.05 144 LEU B N 1
ATOM 1935 C CA . LEU B 1 122 ? 11.930 -41.920 25.668 1.00 35.82 144 LEU B CA 1
ATOM 1936 C C . LEU B 1 122 ? 10.777 -40.920 25.664 1.00 35.85 144 LEU B C 1
ATOM 1937 O O . LEU B 1 122 ? 10.931 -39.809 26.172 1.00 35.54 144 LEU B O 1
ATOM 1942 N N . LEU B 1 123 ? 9.649 -41.320 25.071 1.00 34.42 145 LEU B N 1
ATOM 1943 C CA . LEU B 1 123 ? 8.438 -40.498 25.020 1.00 34.15 145 LEU B CA 1
ATOM 1944 C C . LEU B 1 123 ? 7.438 -41.107 25.987 1.00 33.97 145 LEU B C 1
ATOM 1945 O O . LEU B 1 123 ? 7.042 -42.271 25.843 1.00 33.85 145 LEU B O 1
ATOM 1950 N N . GLY B 1 124 ? 7.106 -40.338 27.026 1.00 33.65 146 GLY B N 1
ATOM 1951 C CA . GLY B 1 124 ? 6.133 -40.756 28.024 1.00 31.82 146 GLY B CA 1
ATOM 1952 C C . GLY B 1 124 ? 4.717 -40.330 27.683 1.00 31.31 146 GLY B C 1
ATOM 1953 O O . GLY B 1 124 ? 4.427 -39.938 26.549 1.00 32.25 146 GLY B O 1
ATOM 1954 N N . ARG B 1 125 ? 3.828 -40.447 28.668 1.00 31.29 147 ARG B N 1
ATOM 1955 C CA . ARG B 1 125 ? 2.405 -40.213 28.451 1.00 31.20 147 ARG B CA 1
ATOM 1956 C C . ARG B 1 125 ? 2.143 -38.785 27.975 1.00 32.39 147 ARG B C 1
ATOM 1957 O O . ARG B 1 125 ? 1.361 -38.577 27.055 1.00 32.60 147 ARG B O 1
ATOM 1965 N N . ASP B 1 126 ? 2.827 -37.814 28.584 1.00 32.33 148 ASP B N 1
ATOM 1966 C CA . ASP B 1 126 ? 2.585 -36.406 28.251 1.00 33.96 148 ASP B CA 1
ATOM 1967 C C . ASP B 1 126 ? 2.839 -36.216 26.754 1.00 33.94 148 ASP B C 1
ATOM 1968 O O . ASP B 1 126 ? 2.025 -35.590 26.061 1.00 33.64 148 ASP B O 1
ATOM 1973 N N . ALA B 1 127 ? 3.945 -36.787 26.270 1.00 33.24 149 ALA B N 1
ATOM 1974 C CA . ALA B 1 127 ? 4.316 -36.663 24.856 1.00 33.12 149 ALA B CA 1
ATOM 1975 C C . ALA B 1 127 ? 3.360 -37.442 23.934 1.00 33.46 149 ALA B C 1
ATOM 1976 O O . ALA B 1 127 ? 2.904 -36.923 22.919 1.00 33.53 149 ALA B O 1
ATOM 1978 N N . ILE B 1 128 ? 3.047 -38.685 24.293 1.00 32.47 150 ILE B N 1
ATOM 1979 C CA . ILE B 1 128 ? 2.135 -39.483 23.472 1.00 32.49 150 ILE B CA 1
ATOM 1980 C C . ILE B 1 128 ? 0.760 -38.795 23.376 1.00 32.40 150 ILE B C 1
ATOM 1981 O O . ILE B 1 128 ? 0.112 -38.782 22.292 1.00 32.84 150 ILE B O 1
ATOM 1986 N N . ILE B 1 129 ? 0.304 -38.209 24.485 1.00 32.50 151 ILE B N 1
ATOM 1987 C CA . ILE B 1 129 ? -0.973 -37.484 24.468 1.00 33.38 151 ILE B CA 1
ATOM 1988 C C . ILE B 1 129 ? -0.876 -36.229 23.559 1.00 33.83 151 ILE B C 1
ATOM 1989 O O . ILE B 1 129 ? -1.828 -35.929 22.836 1.00 34.82 151 ILE B O 1
ATOM 1994 N N . ASP B 1 130 ? 0.262 -35.538 23.598 1.00 34.08 152 ASP B N 1
ATOM 1995 C CA . ASP B 1 130 ? 0.531 -34.339 22.750 1.00 35.72 152 ASP B CA 1
ATOM 1996 C C . ASP B 1 130 ? 0.397 -34.754 21.279 1.00 35.86 152 ASP B C 1
ATOM 1997 O O . ASP B 1 130 ? -0.124 -33.997 20.468 1.00 35.56 152 ASP B O 1
ATOM 2002 N N . PHE B 1 131 ? 0.904 -35.946 20.945 1.00 35.15 153 PHE B N 1
ATOM 2003 C CA . PHE B 1 131 ? 0.770 -36.502 19.582 1.00 35.10 153 PHE B CA 1
ATOM 2004 C C . PHE B 1 131 ? -0.586 -37.157 19.290 1.00 35.44 153 PHE B C 1
ATOM 2005 O O . PHE B 1 131 ? -0.798 -37.680 18.181 1.00 36.59 153 PHE B O 1
ATOM 2013 N N . ASN B 1 132 ? -1.495 -37.152 20.273 1.00 34.70 154 ASN B N 1
ATOM 2014 C CA . ASN B 1 132 ? -2.835 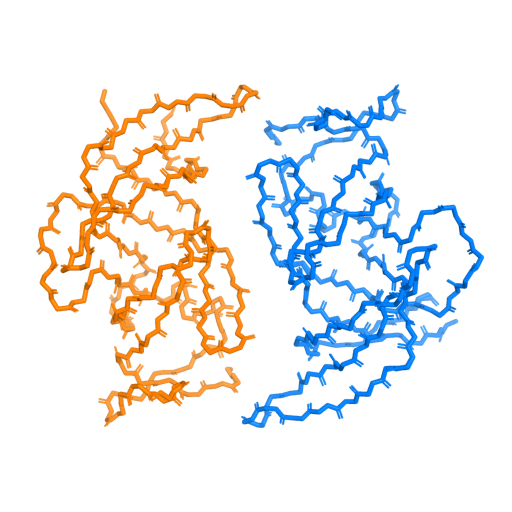-37.754 20.120 1.00 34.29 154 ASN B CA 1
ATOM 2015 C C . ASN B 1 132 ? -2.737 -39.245 19.746 1.00 33.91 154 ASN B C 1
ATOM 2016 O O . ASN B 1 132 ? -3.479 -39.755 18.897 1.00 33.31 154 ASN B O 1
ATOM 2021 N N . GLY B 1 133 ? -1.818 -39.959 20.396 1.00 32.38 155 GLY B N 1
ATOM 2022 C CA . GLY B 1 133 ? -1.540 -41.337 20.006 1.00 32.26 155 GLY B CA 1
ATOM 2023 C C . GLY B 1 133 ? -1.982 -42.366 21.038 1.00 32.93 155 GLY B C 1
ATOM 2024 O O . GLY B 1 133 ? -2.190 -42.035 22.231 1.00 32.14 155 GLY B O 1
ATOM 2025 N N . ALA B 1 134 ? -2.168 -43.595 20.561 1.00 31.94 156 ALA B N 1
ATOM 2026 C CA . ALA B 1 134 ? -2.229 -44.767 21.410 1.00 32.06 156 ALA B CA 1
ATOM 2027 C C . ALA B 1 134 ? -1.060 -45.665 20.967 1.00 32.24 156 ALA B C 1
ATOM 2028 O O . ALA B 1 134 ? -0.541 -45.506 19.860 1.00 33.20 156 ALA B O 1
ATOM 2030 N N . VAL B 1 135 ? -0.628 -46.576 21.829 1.00 31.41 157 VAL B N 1
ATOM 2031 C CA . VAL B 1 135 ? 0.551 -47.407 21.578 1.00 31.22 157 VAL B CA 1
ATOM 2032 C C . VAL B 1 135 ? 0.141 -48.872 21.536 1.00 31.22 157 VAL B C 1
ATOM 2033 O O . VAL B 1 135 ? -0.404 -49.390 22.507 1.00 31.57 157 VAL B O 1
ATOM 2037 N N . ASP B 1 136 ? 0.420 -49.545 20.421 1.00 31.11 158 ASP B N 1
ATOM 2038 C CA . ASP B 1 136 ? 0.202 -50.988 20.341 1.00 30.68 158 ASP B CA 1
ATOM 2039 C C . ASP B 1 136 ? 1.572 -51.639 20.491 1.00 30.61 158 ASP B C 1
ATOM 2040 O O . ASP B 1 136 ? 2.392 -51.567 19.578 1.00 30.51 158 ASP B O 1
ATOM 2045 N N . PRO B 1 137 ? 1.821 -52.303 21.630 1.00 30.08 159 PRO B N 1
ATOM 2046 C CA . PRO B 1 137 ? 3.184 -52.819 21.821 1.00 30.22 159 PRO B CA 1
ATOM 2047 C C . PRO B 1 137 ? 3.549 -54.030 20.945 1.00 30.29 159 PRO B C 1
ATOM 2048 O O . PRO B 1 137 ? 4.691 -54.522 21.016 1.00 30.76 159 PRO B O 1
ATOM 2052 N N . ALA B 1 138 ? 2.602 -54.546 20.158 1.00 30.34 160 ALA B N 1
ATOM 2053 C CA . ALA B 1 138 ? 2.940 -55.613 19.191 1.00 31.04 160 ALA B CA 1
ATOM 2054 C C . ALA B 1 138 ? 3.650 -55.043 17.948 1.00 31.63 160 ALA B C 1
ATOM 2055 O O . ALA B 1 138 ? 4.276 -55.787 17.155 1.00 31.21 160 ALA B O 1
ATOM 2057 N N . LEU B 1 139 ? 3.563 -53.728 17.784 1.00 31.95 161 LEU B N 1
ATOM 2058 C CA . LEU B 1 139 ? 4.116 -53.049 16.613 1.00 32.65 161 LEU B CA 1
ATOM 2059 C C . LEU B 1 139 ? 5.366 -52.227 16.896 1.00 32.55 161 LEU B C 1
ATOM 2060 O O . LEU B 1 139 ? 5.581 -51.769 18.013 1.00 31.28 161 LEU B O 1
ATOM 2065 N N . THR B 1 140 ? 6.190 -52.049 15.856 1.00 32.39 162 THR B N 1
ATOM 2066 C CA . THR B 1 140 ? 7.304 -51.128 15.902 1.00 31.93 162 THR B CA 1
ATOM 2067 C C . THR B 1 140 ? 7.422 -50.415 14.548 1.00 32.36 162 THR B C 1
ATOM 2068 O O . THR B 1 140 ? 7.063 -50.981 13.518 1.00 31.36 162 THR B O 1
ATOM 2072 N N . PHE B 1 141 ? 7.926 -49.182 14.586 1.00 32.50 163 PHE B N 1
ATOM 2073 C CA . PHE B 1 141 ? 8.211 -48.382 13.379 1.00 34.06 163 PHE B CA 1
ATOM 2074 C C . PHE B 1 141 ? 7.031 -48.280 12.419 1.00 34.77 163 PHE B C 1
ATOM 2075 O O . PHE B 1 141 ? 7.167 -48.521 11.220 1.00 35.21 163 PHE B O 1
ATOM 2083 N N . THR B 1 142 ? 5.864 -47.920 12.948 1.00 35.67 164 THR B N 1
ATOM 2084 C CA . THR B 1 142 ? 4.678 -47.817 12.112 1.00 36.74 164 THR B CA 1
ATOM 2085 C C . THR B 1 142 ? 4.721 -46.561 11.253 1.00 37.67 164 THR B C 1
ATOM 2086 O O . THR B 1 142 ? 4.034 -46.507 10.238 1.00 37.69 164 THR B O 1
ATOM 2090 N N . THR B 1 143 ? 5.505 -45.560 11.661 1.00 38.84 165 THR B N 1
ATOM 2091 C CA . THR B 1 143 ? 5.617 -44.319 10.869 1.00 41.33 165 THR B CA 1
ATOM 2092 C C . THR B 1 143 ? 6.563 -44.566 9.700 1.00 42.60 165 THR B C 1
ATOM 2093 O O . THR B 1 143 ? 6.899 -43.652 8.931 1.00 43.22 165 THR B O 1
ATOM 2097 N N . LYS B 1 144 ? 6.949 -45.836 9.602 1.00 43.89 166 LYS B N 1
ATOM 2098 C CA . LYS B 1 144 ? 7.649 -46.462 8.486 1.00 45.90 166 LYS B CA 1
ATOM 2099 C C . LYS B 1 144 ? 9.140 -46.590 8.748 1.00 46.59 166 LYS B C 1
ATOM 2100 O O . LYS B 1 144 ? 9.726 -47.626 8.455 1.00 48.23 166 LYS B O 1
#

Foldseek 3Di:
DPAEAAQWAWKAQPVQRRTWIEGEAAPDAAKAAAWDPWDWDDDVNFIKIWTWHQDPVGIDIDIFGFDAWCPCVDIFTWGWTWMGTQNDIDTGIYTHDHDPDDDTRIYHYDNRCVRVPYDYDHVDHHPSD/DPAEAAQWAWKAQVVQRRTFIEGEAQPDAAKAAEWPPWDWDADPNFIWIWTWHQDPVGIDIDIFGFDDPDVPPWGWGWTWMGTQNDIDTHIYTYDPPDDDRHRIYHYPNRCVRVVYHYDHVDYHPSD

B-factor: mean 35.05, std 9.42, range [18.49, 66.2]

CATH classification: 2.40.70.10

Organism: Legionella pneumophila subsp. pneumophila (strain Philadelphia 1 / ATCC 33152 / DSM 7513) (NCBI:txid272624)

Radius of gyration: 18.92 Å; Cα contacts (8 Å, |Δi|>4): 675; chains: 2; bounding box: 49×56×45 Å

InterPro domains:
  IPR008503 Retropepsin-like aspartic endopeptidase RimB [PF05618] (26-166)
  IPR021109 Aspartic peptidase domain superfamily [G3DSA:2.40.70.10] (23-158)
  IPR021109 Aspartic peptidase domain superfamily [SSF50630] (26-165)

Nearest PDB structures (foldseek):
  2pma-assembly2_B  TM=1.008E+00  e=6.880E-25  Legionella pneumophila subsp. pneumophila str. Philadelphia 1
  2pma-assembly1_A  TM=9.586E-01  e=2.081E-22  Legionella pneumophila subsp. pneumophila str. Philadelphia 1
  6anw-assembly3_C  TM=7.197E-01  e=3.525E-01  Shewanella xiamenensis
  1lke-assembly1_A  TM=3.372E-01  e=9.473E-01  Pieris brassicae
  2pma-assembly1_A  TM=1.008E+00  e=1.496E-25  Legionella pneumophila subsp. pneumophila str. Philadelphia 1